Protein AF-A0A1W1D333-F1 (afdb_monomer_lite)

Sequence (259 aa):
MFHHLSVYGKDFSLKDINGKITLNEEMNIYKDGNVSFNYLLKTNPFQRVDFSRIEPYLTTQEKLSIQKIKVKNITAGPLQAVVPIEQNVIRLQQFDMKLFGGNVAGQLYLDTTPKDWKFGVLMRVSRVDLRELLQDKNKFKASLVSARVALEFSFAKRLLQGQIDITKISQSQLLQLLEIMDPQHKEAQLNKVRELLRYAYPKAVSIDMESGLLNLSISLSVLDNPIVIRGLPLSPLIERFSFDALQKIDKLPLTKEQK

Foldseek 3Di:
DDAQDWDDDPFKIWGGKDKDEAEAFAWDQDPVRAIAGPDFDDDDLPPDDDVVLCVCVVDVAIWIWTAWIGGHLWIKDRKIFHWYHHHQKTKGHFIWIGGQNWIKTFIWMWRNPPLWIKIWTWIWTWQHFLLSLAPHSVVADTDGFIWTWTWMATLNLRFIFDKIKGQADWLRRLVSVLCNQCVPPPDPLSVVVNVVSVPWTWRIWMWGGDPQFIWIWTHIPVDPGTRIDTGRGCVVVCCSPPVPPSVVSVPDPHDDDDD

Structure (mmCIF, N/CA/C/O backbone):
data_AF-A0A1W1D333-F1
#
_entry.id   AF-A0A1W1D333-F1
#
loop_
_atom_site.group_PDB
_atom_site.id
_atom_site.type_symbol
_atom_site.label_atom_id
_atom_site.label_alt_id
_atom_site.label_comp_id
_atom_site.label_asym_id
_atom_site.label_entity_id
_atom_site.label_seq_id
_atom_site.pdbx_PDB_ins_code
_atom_site.Cartn_x
_atom_site.Cartn_y
_atom_site.Cartn_z
_atom_site.occupancy
_atom_site.B_iso_or_equiv
_atom_site.auth_seq_id
_atom_site.auth_comp_id
_atom_site.auth_asym_id
_atom_site.auth_atom_id
_atom_site.pdbx_PDB_model_num
ATOM 1 N N . MET A 1 1 ? -23.653 9.380 11.898 1.00 83.75 1 MET A N 1
ATOM 2 C CA . MET A 1 1 ? -23.935 10.025 10.595 1.00 83.75 1 MET A CA 1
ATOM 3 C C . MET A 1 1 ? -23.153 11.321 10.533 1.00 83.75 1 MET A C 1
ATOM 5 O O . MET A 1 1 ? -23.123 12.029 11.531 1.00 83.75 1 MET A O 1
ATOM 9 N N . PHE A 1 2 ? -22.503 11.600 9.408 1.00 87.44 2 PHE A N 1
ATOM 10 C CA . PHE A 1 2 ? -21.652 12.766 9.198 1.00 87.44 2 PHE A CA 1
ATOM 11 C C . PHE A 1 2 ? -22.234 13.644 8.095 1.00 87.44 2 PHE A C 1
ATOM 13 O O . PHE A 1 2 ? -22.607 13.141 7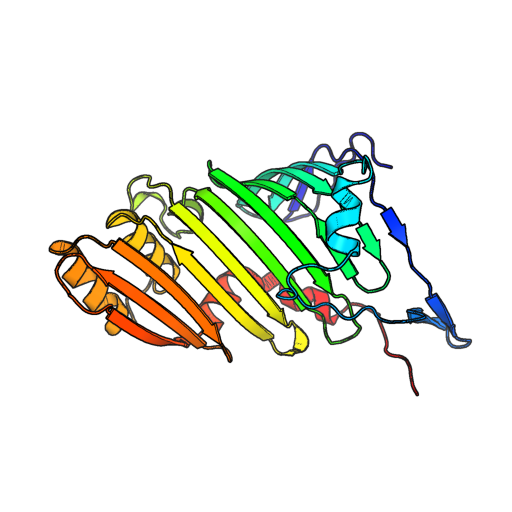.034 1.00 87.44 2 PHE A O 1
ATOM 20 N N . HIS A 1 3 ? -22.253 14.950 8.345 1.00 89.38 3 HIS A N 1
ATOM 21 C CA . HIS A 1 3 ? -22.632 15.974 7.379 1.00 89.38 3 HIS A CA 1
ATOM 22 C C . HIS A 1 3 ? -21.528 17.033 7.378 1.00 89.38 3 HIS A C 1
ATOM 24 O O . HIS A 1 3 ? -21.349 17.729 8.374 1.00 89.38 3 HIS A O 1
ATOM 30 N N . HIS A 1 4 ? -20.757 17.113 6.292 1.00 91.69 4 HIS A N 1
ATOM 31 C CA . HIS A 1 4 ? -19.666 18.076 6.099 1.00 91.69 4 HIS A CA 1
ATOM 32 C C . HIS A 1 4 ? -18.614 18.125 7.224 1.00 91.69 4 HIS A C 1
ATOM 34 O O . HIS A 1 4 ? -18.051 19.181 7.521 1.00 91.69 4 HIS A O 1
ATOM 40 N N . LEU A 1 5 ? -18.293 16.984 7.841 1.00 93.94 5 LEU A N 1
ATOM 41 C CA . LEU A 1 5 ? -17.242 16.939 8.857 1.00 93.94 5 LEU A CA 1
ATOM 42 C C . LEU A 1 5 ? -15.872 17.135 8.193 1.00 93.94 5 LEU A C 1
ATOM 44 O O . LEU A 1 5 ? -15.540 16.465 7.220 1.00 93.94 5 LEU A O 1
ATOM 48 N N . SER A 1 6 ? -15.046 18.026 8.736 1.00 95.06 6 SER A N 1
ATOM 49 C CA . SER A 1 6 ? -13.645 18.157 8.334 1.00 95.06 6 SER A CA 1
ATOM 50 C C . SER A 1 6 ? -12.744 18.013 9.552 1.00 95.06 6 SER A C 1
ATOM 52 O O . SER A 1 6 ? -13.013 18.593 10.601 1.00 95.06 6 SER A O 1
ATOM 54 N N . VAL A 1 7 ? -11.674 17.235 9.409 1.00 94.38 7 VAL A N 1
ATOM 55 C CA . VAL A 1 7 ? -10.706 16.951 10.471 1.00 94.38 7 VAL A CA 1
ATOM 56 C C . VAL A 1 7 ? -9.346 17.469 10.032 1.00 94.38 7 VAL A C 1
ATOM 58 O O . VAL A 1 7 ? -8.891 17.167 8.929 1.00 94.38 7 VAL A O 1
ATOM 61 N N . TYR A 1 8 ? -8.682 18.226 10.900 1.00 93.38 8 TYR A N 1
ATOM 62 C CA . TYR A 1 8 ? -7.366 18.798 10.633 1.00 93.38 8 TYR A CA 1
ATOM 63 C C . TYR A 1 8 ? -6.405 18.410 11.753 1.00 93.38 8 TYR A C 1
ATOM 65 O O . TYR A 1 8 ? -6.684 18.626 12.929 1.00 93.38 8 TYR A O 1
ATOM 73 N N . GLY A 1 9 ? -5.269 17.842 11.375 1.00 88.69 9 GLY A N 1
ATOM 74 C CA . GLY A 1 9 ? -4.129 17.595 12.243 1.00 88.69 9 GLY A CA 1
ATOM 75 C C . GLY A 1 9 ? -2.860 18.197 11.647 1.00 88.69 9 GLY A C 1
ATOM 76 O O . GLY A 1 9 ? -2.865 18.731 10.539 1.00 88.69 9 GLY A O 1
ATOM 77 N N . LYS A 1 10 ? -1.750 18.091 12.384 1.00 85.19 10 LYS A N 1
ATOM 78 C CA . LYS A 1 10 ? -0.456 18.667 11.979 1.00 85.19 10 LYS A CA 1
ATOM 79 C C . LYS A 1 10 ? 0.005 18.179 10.598 1.00 85.19 10 LYS A C 1
ATOM 81 O O . LYS A 1 10 ? 0.394 18.985 9.763 1.00 85.19 10 LYS A O 1
ATOM 86 N N . ASP A 1 11 ? -0.103 16.872 10.360 1.00 86.25 11 ASP A N 1
ATOM 87 C CA . ASP A 1 11 ? 0.407 16.214 9.148 1.00 86.25 11 ASP A CA 1
ATOM 88 C C . ASP A 1 11 ? -0.692 15.519 8.334 1.00 86.25 11 ASP A C 1
ATOM 90 O O . ASP A 1 11 ? -0.400 14.770 7.400 1.00 86.25 11 ASP A O 1
ATOM 94 N N . PHE A 1 12 ? -1.962 15.738 8.679 1.00 90.06 12 PHE A N 1
ATOM 95 C CA . PHE A 1 12 ? -3.083 15.154 7.955 1.00 90.06 12 PHE A CA 1
ATOM 96 C C . PHE A 1 12 ? -4.295 16.084 7.931 1.00 90.06 12 PHE A C 1
ATOM 98 O O . PHE A 1 12 ? -4.532 16.843 8.866 1.00 90.06 12 PHE A O 1
ATOM 105 N N . SER A 1 13 ? -5.095 16.003 6.875 1.00 93.56 13 SER A N 1
ATOM 106 C CA . SER A 1 13 ? -6.430 16.585 6.858 1.00 93.56 13 SER A CA 1
ATOM 107 C C . SER A 1 13 ? -7.407 15.737 6.056 1.00 93.56 13 SER A C 1
ATOM 109 O O . SER A 1 13 ? -7.062 15.138 5.037 1.00 93.56 13 SER A O 1
ATOM 111 N N . LEU A 1 14 ? -8.644 15.699 6.535 1.00 95.06 14 LEU A N 1
ATOM 112 C CA . LEU A 1 14 ? -9.792 15.091 5.883 1.00 95.06 14 LEU A CA 1
ATOM 113 C C . LEU A 1 14 ? -10.812 16.200 5.665 1.00 95.06 14 LEU A C 1
ATOM 115 O O . LEU A 1 14 ? -11.210 16.866 6.620 1.00 95.06 14 LEU A O 1
ATOM 119 N N . LYS A 1 15 ? -11.212 16.421 4.418 1.00 96.44 15 LYS A N 1
ATOM 120 C CA . LYS A 1 15 ? -12.151 17.482 4.055 1.00 96.44 15 LYS A CA 1
ATOM 121 C C . LYS A 1 15 ? -13.457 16.890 3.543 1.00 96.44 15 LYS A C 1
ATOM 123 O O . LYS A 1 15 ? -13.428 15.968 2.724 1.00 96.44 15 LYS A O 1
ATOM 128 N N . ASP A 1 16 ? -14.564 17.480 3.985 1.00 96.12 16 ASP A N 1
ATOM 129 C CA . ASP A 1 16 ? -15.928 17.196 3.526 1.00 96.12 16 ASP A CA 1
ATOM 130 C C . ASP A 1 16 ? -16.304 15.706 3.640 1.00 96.12 16 ASP A C 1
ATOM 132 O O . ASP A 1 16 ? -16.690 15.057 2.665 1.00 96.12 16 ASP A O 1
ATOM 136 N N . ILE A 1 17 ? -16.174 15.158 4.850 1.00 96.06 17 ILE A N 1
ATOM 137 C CA . ILE A 1 17 ? -16.643 13.817 5.202 1.00 96.06 17 ILE A CA 1
ATOM 138 C C . ILE A 1 17 ? -18.173 13.835 5.298 1.00 96.06 17 ILE A C 1
ATOM 140 O O . ILE A 1 17 ? -18.754 14.607 6.067 1.00 96.06 17 ILE A O 1
ATOM 144 N N . ASN A 1 18 ? -18.818 12.952 4.542 1.00 95.44 18 ASN A N 1
ATOM 145 C CA . ASN A 1 18 ? -20.268 12.793 4.480 1.00 95.44 18 ASN A CA 1
ATOM 146 C C . ASN A 1 18 ? -20.648 11.307 4.503 1.00 95.44 18 ASN A C 1
ATOM 148 O O . ASN A 1 18 ? -19.919 10.482 3.957 1.00 95.44 18 ASN A O 1
ATOM 152 N N . GLY A 1 19 ? -21.794 10.966 5.094 1.00 92.50 19 GLY A N 1
ATOM 153 C CA . GLY A 1 19 ? -22.347 9.605 5.076 1.00 92.50 19 GLY A CA 1
ATOM 154 C C . GLY A 1 19 ? -22.398 8.938 6.450 1.00 92.50 19 GLY A C 1
ATOM 155 O O . GLY A 1 19 ? -22.471 9.606 7.487 1.00 92.50 19 GLY A O 1
ATOM 156 N N . LYS A 1 20 ? -22.393 7.605 6.482 1.00 89.75 20 LYS A N 1
ATOM 157 C CA . LYS A 1 20 ? -22.481 6.819 7.720 1.00 89.75 20 LYS A CA 1
ATOM 158 C C . LYS A 1 20 ? -21.371 5.777 7.804 1.00 89.75 20 LYS A C 1
ATOM 160 O O . LYS A 1 20 ? -20.795 5.363 6.806 1.00 89.75 20 LYS A O 1
ATOM 165 N N . ILE A 1 21 ? -21.081 5.405 9.042 1.00 88.38 21 ILE A N 1
ATOM 166 C CA . ILE A 1 21 ? -20.247 4.271 9.428 1.00 88.38 21 ILE A CA 1
ATOM 167 C C . ILE A 1 21 ? -21.168 3.391 10.269 1.00 88.38 21 ILE A C 1
ATOM 169 O O . ILE A 1 21 ? -21.882 3.922 11.127 1.00 88.38 21 ILE A O 1
ATOM 173 N N . THR A 1 22 ? -21.179 2.091 10.002 1.00 85.75 22 THR A N 1
ATOM 174 C CA . THR A 1 22 ? -21.934 1.117 10.801 1.00 85.75 22 THR A CA 1
ATOM 175 C C . THR A 1 22 ? -21.001 0.562 11.865 1.00 85.75 22 THR A C 1
ATOM 177 O O . THR A 1 22 ? -19.895 0.150 11.531 1.00 85.75 22 THR A O 1
ATOM 180 N N . LEU A 1 23 ? -21.429 0.574 13.127 1.00 89.88 23 LEU A N 1
ATOM 181 C CA . LEU A 1 23 ? -20.642 0.113 14.270 1.00 89.88 23 LEU A CA 1
ATOM 182 C C . LEU A 1 23 ? -21.419 -0.971 15.017 1.00 89.88 23 LEU A C 1
ATOM 184 O O . LEU A 1 23 ? -22.492 -0.686 15.542 1.00 89.88 23 LEU A O 1
ATOM 188 N N . ASN A 1 24 ? -20.856 -2.175 15.076 1.00 89.69 24 ASN A N 1
ATOM 189 C CA . ASN A 1 24 ? -21.384 -3.325 15.803 1.00 89.69 24 ASN A CA 1
ATOM 190 C C . ASN A 1 24 ? -20.279 -3.884 16.713 1.00 89.69 24 ASN A C 1
ATOM 192 O O . ASN A 1 24 ? -19.423 -4.648 16.268 1.00 89.69 24 ASN A O 1
ATOM 196 N N . GLU A 1 25 ? -20.280 -3.497 17.984 1.00 90.88 25 GLU A N 1
ATOM 197 C CA . GLU A 1 25 ? -19.293 -3.940 18.973 1.00 90.88 25 GLU A CA 1
ATOM 198 C C . GLU A 1 25 ? -20.000 -4.506 20.201 1.00 90.88 25 GLU A C 1
ATOM 200 O O . GLU A 1 25 ? -21.010 -3.972 20.658 1.00 90.88 25 GLU A O 1
ATOM 205 N N . GLU A 1 26 ? -19.441 -5.575 20.758 1.00 91.50 26 GLU A N 1
ATOM 206 C CA . GLU A 1 26 ? -19.855 -6.126 22.042 1.00 91.50 26 GLU A CA 1
ATOM 207 C C . GLU A 1 26 ? -18.628 -6.142 22.940 1.00 91.50 26 GLU A C 1
ATOM 209 O O . GLU A 1 26 ? -17.593 -6.699 22.573 1.00 91.50 26 GLU A O 1
ATOM 214 N N . MET A 1 27 ? -18.725 -5.513 24.106 1.00 91.06 27 MET A N 1
ATOM 215 C CA . MET A 1 27 ? -17.589 -5.333 25.003 1.00 91.06 27 MET A CA 1
ATOM 216 C C . MET A 1 27 ? -17.891 -5.881 26.393 1.00 91.06 27 MET A C 1
ATOM 218 O O . MET A 1 27 ? -18.981 -5.678 26.927 1.00 91.06 27 MET A O 1
ATOM 222 N N . ASN A 1 28 ? -16.889 -6.516 26.994 1.00 91.12 28 ASN A N 1
ATOM 223 C CA . ASN A 1 28 ? -16.869 -6.863 28.405 1.00 91.12 28 ASN A CA 1
ATOM 224 C C . ASN A 1 28 ? -16.174 -5.741 29.182 1.00 91.12 28 ASN A C 1
ATOM 226 O O . ASN A 1 28 ? -15.089 -5.292 28.808 1.00 91.12 28 ASN A O 1
ATOM 230 N N . ILE A 1 29 ? -16.799 -5.300 30.273 1.00 90.69 29 ILE A N 1
ATOM 231 C CA . ILE A 1 29 ? -16.236 -4.314 31.200 1.00 90.69 29 ILE A CA 1
ATOM 232 C C . ILE A 1 29 ? -15.957 -5.029 32.519 1.00 90.69 29 ILE A C 1
ATOM 234 O O . ILE A 1 29 ? -16.872 -5.541 33.168 1.00 90.69 29 ILE A O 1
ATOM 238 N N . TYR A 1 30 ? -14.690 -5.074 32.916 1.00 88.69 30 TYR A N 1
ATOM 239 C CA . TYR A 1 30 ? -14.249 -5.745 34.134 1.00 88.69 30 TYR A CA 1
ATOM 240 C C . TYR A 1 30 ? -14.226 -4.781 35.329 1.00 88.69 30 TYR A C 1
ATOM 242 O O . TYR A 1 30 ? -14.187 -3.559 35.185 1.00 88.69 30 TYR A O 1
ATOM 250 N N . LYS A 1 31 ? -14.243 -5.3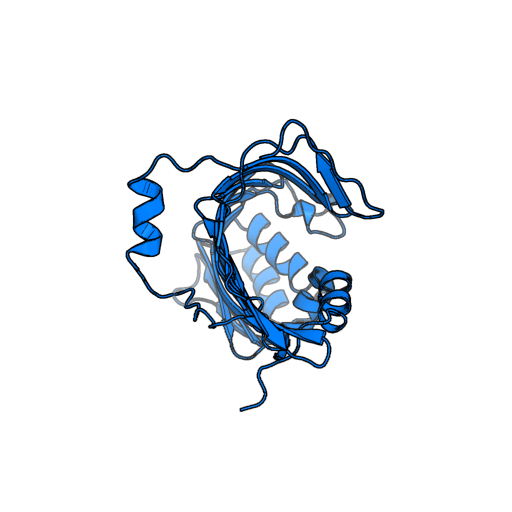35 36.549 1.00 86.94 31 LYS A N 1
ATOM 251 C CA . LYS A 1 31 ? -14.282 -4.553 37.803 1.00 86.94 31 LYS A CA 1
ATOM 252 C C . LYS A 1 31 ? -13.041 -3.686 38.034 1.00 86.94 31 LYS A C 1
ATOM 254 O O . LYS A 1 31 ? -13.104 -2.734 38.802 1.00 86.94 31 LYS A O 1
ATOM 259 N N . ASP A 1 32 ? -11.930 -4.025 37.394 1.00 86.88 32 ASP A N 1
ATOM 260 C CA . ASP A 1 32 ? -10.671 -3.278 37.415 1.00 86.88 32 ASP A CA 1
ATOM 261 C C . ASP A 1 32 ? -10.632 -2.135 36.378 1.00 86.88 32 ASP A C 1
ATOM 263 O O . ASP A 1 32 ? -9.620 -1.448 36.259 1.00 86.88 32 ASP A O 1
ATOM 267 N N . GLY A 1 33 ? -11.729 -1.916 35.641 1.00 83.69 33 GLY A N 1
ATOM 268 C CA . GLY A 1 33 ? -11.842 -0.890 34.606 1.00 83.69 33 GLY A CA 1
ATOM 269 C C . GLY A 1 33 ? -11.278 -1.307 33.248 1.00 83.69 33 GLY A C 1
ATOM 270 O O . GLY A 1 33 ? -11.302 -0.500 32.318 1.00 83.69 33 GLY A O 1
ATOM 271 N N . ASN A 1 34 ? -10.791 -2.544 33.101 1.00 82.62 34 ASN A N 1
ATOM 272 C CA . ASN A 1 34 ? -10.369 -3.057 31.804 1.00 82.62 34 ASN A CA 1
ATOM 273 C C . ASN A 1 34 ? -11.577 -3.286 30.885 1.00 82.62 34 ASN A C 1
ATOM 275 O O . ASN A 1 34 ? -12.660 -3.671 31.332 1.00 82.62 34 ASN A O 1
ATOM 279 N N . VAL A 1 35 ? -11.362 -3.080 29.585 1.00 85.31 35 VAL A N 1
ATOM 280 C CA . VAL A 1 35 ? -12.355 -3.313 28.532 1.00 85.31 35 VAL A CA 1
ATOM 281 C C . VAL A 1 35 ? -11.775 -4.296 27.522 1.00 85.31 35 VAL A C 1
ATOM 283 O O . VAL A 1 35 ? -10.638 -4.129 27.076 1.00 85.31 35 VAL A O 1
ATOM 286 N N . SER A 1 36 ? -12.547 -5.314 27.156 1.00 86.00 36 SER A N 1
ATOM 287 C CA . SER A 1 36 ? -12.211 -6.253 26.081 1.00 86.00 36 SER A CA 1
ATOM 288 C C . SER A 1 36 ? -13.392 -6.439 25.134 1.00 86.00 36 SER A C 1
ATOM 290 O O . SER A 1 36 ? -14.536 -6.158 25.487 1.00 86.00 36 SER A O 1
ATOM 292 N N . PHE A 1 37 ? -13.123 -6.924 23.923 1.00 88.12 37 PHE A N 1
ATOM 293 C CA . PHE A 1 37 ? -14.185 -7.418 23.046 1.00 88.12 37 PHE A CA 1
ATOM 294 C C . PHE A 1 37 ? -14.783 -8.703 23.625 1.00 88.12 37 PHE A C 1
ATOM 296 O O . PHE A 1 37 ? -14.045 -9.548 24.128 1.00 88.12 37 PHE A O 1
ATOM 303 N N . ASN A 1 38 ? -16.099 -8.870 23.502 1.00 89.44 38 ASN A N 1
ATOM 304 C CA . ASN A 1 38 ? -16.808 -10.086 23.905 1.00 89.44 38 ASN A CA 1
ATOM 305 C C . ASN A 1 38 ? -16.363 -11.304 23.079 1.00 89.44 38 ASN A C 1
ATOM 307 O O . ASN A 1 38 ? -16.272 -12.422 23.575 1.00 89.44 38 ASN A O 1
ATOM 311 N N . TYR A 1 39 ? -16.055 -11.080 21.802 1.00 88.06 39 TYR A N 1
ATOM 312 C CA . TYR A 1 39 ? -15.431 -12.064 20.929 1.00 88.06 39 TYR A CA 1
ATOM 313 C C . TYR A 1 39 ? -14.600 -11.373 19.851 1.00 88.06 39 TYR A C 1
ATOM 315 O O . TYR A 1 39 ? -14.809 -10.208 19.518 1.00 88.06 39 TYR A O 1
ATOM 323 N N . LEU A 1 40 ? -13.654 -12.119 19.283 1.00 87.50 40 LEU A N 1
ATOM 324 C CA . LEU A 1 40 ? -12.806 -11.648 18.194 1.00 87.50 40 LEU A CA 1
ATOM 325 C C . LEU A 1 40 ? -13.219 -12.308 16.883 1.00 87.50 40 LEU A C 1
ATOM 327 O O . LEU A 1 40 ? -13.287 -13.536 16.775 1.00 87.50 40 LEU A O 1
ATOM 331 N N . LEU A 1 41 ? -13.434 -11.488 15.863 1.00 86.12 41 LEU A N 1
ATOM 332 C CA . LEU A 1 41 ? -13.583 -11.938 14.492 1.00 86.12 41 LEU A CA 1
ATOM 333 C C . LEU A 1 41 ? -12.211 -12.284 13.919 1.00 86.12 41 LEU A C 1
ATOM 335 O O . LEU A 1 41 ? -11.257 -11.509 14.009 1.00 86.12 41 LEU A O 1
ATOM 339 N N . LYS A 1 42 ? -12.118 -13.454 13.283 1.00 81.00 42 LYS A N 1
ATOM 340 C CA . LYS A 1 42 ? -10.927 -13.844 12.527 1.00 81.00 42 LYS A CA 1
ATOM 341 C C . LYS A 1 42 ? -11.042 -13.323 11.105 1.00 81.00 42 LYS A C 1
ATOM 343 O O . LYS A 1 42 ? -11.983 -13.655 10.389 1.00 81.00 42 LYS A O 1
ATOM 348 N N . THR A 1 43 ? -10.059 -12.540 10.686 1.00 72.94 43 THR A N 1
ATOM 349 C CA . THR A 1 43 ? -9.954 -12.076 9.306 1.00 72.94 43 THR A CA 1
ATOM 350 C C . THR A 1 43 ? -9.121 -13.054 8.478 1.00 72.94 43 THR A C 1
ATOM 352 O O . THR A 1 43 ? -8.092 -13.557 8.927 1.00 72.94 43 THR A O 1
ATOM 355 N N . ASN A 1 44 ? -9.574 -13.356 7.259 1.00 66.00 44 ASN A N 1
ATOM 356 C CA . ASN A 1 44 ? -8.739 -13.979 6.236 1.00 66.00 44 ASN A CA 1
ATOM 357 C C . ASN A 1 44 ? -8.840 -13.143 4.945 1.00 66.00 44 ASN A C 1
ATOM 359 O O . ASN A 1 44 ? -9.899 -13.140 4.300 1.00 66.00 44 ASN A O 1
ATOM 363 N N . PRO A 1 45 ? -7.766 -12.431 4.551 1.00 56.25 45 PRO A N 1
ATOM 364 C CA . PRO A 1 45 ? -7.760 -11.582 3.359 1.00 56.25 45 PRO A CA 1
ATOM 365 C C . PRO A 1 45 ? -8.092 -12.368 2.092 1.00 56.25 45 PRO A C 1
ATOM 367 O O . PRO A 1 45 ? -8.845 -11.884 1.244 1.00 56.25 45 PRO A O 1
ATOM 370 N N . PHE A 1 46 ? -7.568 -13.592 1.991 1.00 58.25 46 PHE A N 1
ATOM 371 C CA . PHE A 1 46 ? -7.578 -14.422 0.788 1.00 58.25 46 PHE A CA 1
ATOM 372 C C . PHE A 1 46 ? -8.753 -15.399 0.715 1.00 58.25 46 PHE A C 1
ATOM 374 O O . PHE A 1 46 ? -8.892 -16.099 -0.290 1.00 58.25 46 PHE A O 1
ATOM 381 N N . GLN A 1 47 ? -9.613 -15.454 1.738 1.00 52.81 47 GLN A N 1
ATOM 382 C CA . GLN A 1 47 ? -10.839 -16.245 1.669 1.00 52.81 47 GLN A CA 1
ATOM 383 C C . GLN A 1 47 ? -11.758 -15.662 0.594 1.00 52.81 47 GLN A C 1
ATOM 385 O O . GLN A 1 47 ? -12.351 -14.589 0.736 1.00 52.81 47 GLN A O 1
ATOM 390 N N . ARG A 1 48 ? -11.818 -16.382 -0.528 1.00 47.66 48 ARG A N 1
ATOM 391 C CA . ARG A 1 48 ? -12.699 -16.091 -1.650 1.00 47.66 48 ARG A CA 1
ATOM 392 C C . ARG A 1 48 ? -14.111 -16.467 -1.214 1.00 47.66 48 ARG A C 1
ATOM 394 O O . ARG A 1 48 ? -14.451 -17.640 -1.212 1.00 47.66 48 ARG A O 1
ATOM 401 N N . VAL A 1 49 ? -14.901 -15.441 -0.911 1.00 52.62 49 VAL A N 1
ATOM 402 C CA . VAL A 1 49 ? -16.345 -15.498 -0.648 1.00 52.62 49 VAL A CA 1
ATOM 403 C C . VAL A 1 49 ? -16.709 -15.974 0.763 1.00 52.62 49 VAL A C 1
ATOM 405 O O . VAL A 1 49 ? -16.627 -17.147 1.099 1.00 52.62 49 VAL A O 1
ATOM 408 N N . ASP A 1 50 ? -17.172 -15.018 1.561 1.00 53.22 50 ASP A N 1
ATOM 409 C CA . ASP A 1 50 ? -18.029 -15.237 2.724 1.00 53.22 50 ASP A CA 1
ATOM 410 C C . ASP A 1 50 ? -19.336 -14.469 2.451 1.00 53.22 50 ASP A C 1
ATOM 412 O O . ASP A 1 50 ? -19.321 -13.481 1.707 1.00 53.22 50 ASP A O 1
ATOM 416 N N . PHE A 1 51 ? -20.463 -14.915 3.003 1.00 51.22 51 PHE A N 1
ATOM 417 C CA . PHE A 1 51 ? -21.776 -14.278 2.850 1.00 51.22 51 PHE A CA 1
ATOM 418 C C . PHE A 1 51 ? -21.730 -12.793 3.253 1.00 51.22 51 PHE A C 1
ATOM 420 O O . PHE A 1 51 ? -22.283 -11.942 2.554 1.00 51.22 51 PHE A O 1
ATOM 427 N N . SER A 1 52 ? -20.934 -12.468 4.278 1.00 55.56 52 SER A N 1
ATOM 428 C CA . SER A 1 52 ? -20.607 -11.102 4.720 1.00 55.56 52 SER A CA 1
ATOM 429 C C . SER A 1 52 ? -19.978 -10.205 3.634 1.00 55.56 52 SER A C 1
ATOM 431 O O . SER A 1 52 ? -20.044 -8.981 3.718 1.00 55.56 52 SER A O 1
ATOM 433 N N . ARG A 1 53 ? -19.377 -10.779 2.579 1.00 58.25 53 ARG A N 1
ATOM 434 C CA . ARG A 1 53 ? -18.835 -10.033 1.424 1.00 58.25 53 ARG A CA 1
ATOM 435 C C . ARG A 1 53 ? -19.860 -9.809 0.307 1.00 58.25 53 ARG A C 1
ATOM 437 O O . ARG A 1 53 ? -19.606 -8.971 -0.560 1.00 58.25 53 ARG A O 1
ATOM 444 N N . ILE A 1 54 ? -20.968 -10.556 0.298 1.00 55.84 54 ILE A N 1
ATOM 445 C CA . ILE A 1 54 ? -22.054 -10.441 -0.693 1.00 55.84 54 ILE A CA 1
ATOM 446 C C . ILE A 1 54 ? -23.178 -9.547 -0.163 1.00 55.84 54 ILE A C 1
ATOM 448 O O . ILE A 1 54 ? -23.748 -8.783 -0.934 1.00 55.84 54 ILE A O 1
ATOM 452 N N . GLU A 1 55 ? -23.453 -9.597 1.141 1.00 61.59 55 GLU A N 1
ATOM 453 C CA . GLU A 1 55 ? -24.476 -8.787 1.816 1.00 61.59 55 GLU A CA 1
ATOM 454 C C . GLU A 1 55 ? -24.445 -7.285 1.442 1.00 61.59 55 GLU A C 1
ATOM 456 O O . GLU A 1 55 ? -25.509 -6.749 1.128 1.00 61.59 55 GLU A O 1
ATOM 461 N N . PRO A 1 56 ? -23.274 -6.627 1.286 1.00 56.31 56 PRO A N 1
ATOM 462 C CA . PRO A 1 56 ? -23.190 -5.235 0.828 1.00 56.31 56 PRO A CA 1
ATOM 463 C C . PRO A 1 56 ? -23.721 -4.963 -0.587 1.00 56.31 56 PRO A C 1
ATOM 465 O O . PRO A 1 56 ? -23.958 -3.813 -0.943 1.00 56.31 56 PRO A O 1
ATOM 468 N N . TYR A 1 57 ? -23.851 -5.991 -1.432 1.00 56.88 57 TYR A N 1
ATOM 469 C CA . TYR A 1 57 ? -24.478 -5.889 -2.757 1.00 56.88 57 TYR A CA 1
ATOM 470 C C . TYR A 1 57 ? -25.980 -6.196 -2.719 1.00 56.88 57 TYR A C 1
ATOM 472 O O . TYR A 1 57 ? -26.678 -5.928 -3.695 1.00 56.88 57 TYR A O 1
ATOM 480 N N . LEU A 1 58 ? -26.467 -6.782 -1.623 1.00 56.09 58 LEU A N 1
ATOM 481 C CA . LEU A 1 58 ? -27.866 -7.161 -1.427 1.00 56.09 58 LEU A CA 1
ATOM 482 C C . LEU A 1 58 ? -28.655 -6.069 -0.694 1.00 56.09 58 LEU A C 1
ATOM 484 O O . LEU A 1 58 ? -29.873 -5.997 -0.839 1.00 56.09 58 LEU A O 1
ATOM 488 N N . THR A 1 59 ? -27.976 -5.197 0.054 1.00 58.94 59 THR A N 1
ATOM 489 C CA . THR A 1 59 ? -28.570 -4.051 0.748 1.00 58.94 59 THR A CA 1
ATOM 490 C C . THR A 1 59 ? -27.985 -2.730 0.253 1.00 58.94 59 THR A C 1
ATOM 492 O O . THR A 1 59 ? -26.793 -2.613 -0.025 1.00 58.94 59 THR A O 1
ATOM 495 N N . THR A 1 60 ? -28.824 -1.696 0.146 1.00 61.00 60 THR A N 1
ATOM 496 C CA . THR A 1 60 ? -28.375 -0.325 -0.135 1.00 61.00 60 THR A CA 1
ATOM 497 C C . THR A 1 60 ? -27.621 0.206 1.083 1.00 61.00 60 THR A C 1
ATOM 499 O O . THR A 1 60 ? -28.197 0.864 1.945 1.00 61.00 60 THR A O 1
ATOM 502 N N . GLN A 1 61 ? -26.335 -0.117 1.194 1.00 68.25 61 GLN A N 1
ATOM 503 C CA . GLN A 1 61 ? -25.505 0.389 2.280 1.00 68.25 61 GLN A CA 1
ATOM 504 C C . GLN A 1 61 ? -25.129 1.850 2.011 1.00 68.25 61 GLN A C 1
ATOM 506 O O . GLN A 1 61 ? -24.688 2.221 0.918 1.00 68.25 61 GLN A O 1
ATOM 511 N N . GLU A 1 62 ? -25.320 2.701 3.017 1.00 75.62 62 GLU A N 1
ATOM 512 C CA . GLU A 1 62 ? -24.954 4.110 2.925 1.00 75.62 62 GLU A CA 1
ATOM 513 C C . GLU A 1 62 ? -23.430 4.256 2.867 1.00 75.62 62 GLU A C 1
ATOM 515 O O . GLU A 1 62 ? -22.705 3.795 3.749 1.00 75.62 62 GLU A O 1
ATOM 520 N N . LYS A 1 63 ? -22.935 4.908 1.813 1.00 87.62 63 LYS A N 1
ATOM 521 C CA . LYS A 1 63 ? -21.500 5.092 1.589 1.00 87.62 63 LYS A CA 1
ATOM 522 C C . LYS A 1 63 ? -20.968 6.272 2.394 1.00 87.62 63 LYS A C 1
ATOM 524 O O . LYS A 1 63 ? -21.577 7.341 2.434 1.00 87.62 63 LYS A O 1
ATOM 529 N N . LEU A 1 64 ? -19.785 6.095 2.966 1.00 93.38 64 LEU A N 1
ATOM 530 C CA . LEU A 1 64 ? -18.943 7.186 3.424 1.00 93.38 64 LEU A CA 1
ATOM 531 C C . LEU A 1 64 ? -18.251 7.809 2.206 1.00 93.38 64 LEU A C 1
ATOM 533 O O . LEU A 1 64 ? -17.655 7.106 1.388 1.00 93.38 64 LEU A O 1
ATOM 537 N N . SER A 1 65 ? -18.300 9.131 2.104 1.00 95.31 65 SER A N 1
ATOM 538 C CA . SER A 1 65 ? -17.570 9.913 1.112 1.00 95.31 65 SER A CA 1
ATOM 539 C C . SER A 1 65 ? -16.634 10.886 1.814 1.00 95.31 65 SER A C 1
ATOM 541 O O . SER A 1 65 ? -17.043 11.582 2.741 1.00 95.31 65 SER A O 1
ATOM 543 N N . ILE A 1 66 ? -15.388 10.962 1.355 1.00 96.44 66 ILE A N 1
ATOM 544 C CA . ILE A 1 66 ? -14.394 11.938 1.809 1.00 96.44 66 ILE A CA 1
ATOM 545 C C . ILE A 1 66 ? -13.859 12.651 0.574 1.00 96.44 66 ILE A C 1
ATOM 547 O O . ILE A 1 66 ? -13.233 12.027 -0.283 1.00 96.44 66 ILE A O 1
ATOM 551 N N . GLN A 1 67 ? -14.082 13.959 0.463 1.00 97.12 67 GLN A N 1
ATOM 552 C CA . GLN A 1 67 ? -13.730 14.688 -0.757 1.00 97.12 67 GLN A CA 1
ATOM 553 C C . GLN A 1 67 ? -12.219 14.789 -0.963 1.00 97.12 67 GLN A C 1
ATOM 555 O O . GLN A 1 67 ? -11.727 14.702 -2.090 1.00 97.12 67 GLN A O 1
ATOM 560 N N . LYS A 1 68 ? -11.474 15.012 0.120 1.00 96.38 68 LYS A N 1
ATOM 561 C CA . LYS A 1 68 ? -10.025 15.180 0.055 1.00 96.38 68 LYS A CA 1
ATOM 562 C C . LYS A 1 68 ? -9.366 14.630 1.305 1.00 96.38 68 LYS A C 1
ATOM 564 O O . LYS A 1 68 ? -9.728 14.998 2.419 1.00 96.38 68 LYS A O 1
ATOM 569 N N . ILE A 1 69 ? -8.361 13.799 1.087 1.00 95.00 69 ILE A N 1
ATOM 570 C CA . ILE A 1 69 ? -7.480 13.244 2.102 1.00 95.00 69 ILE A CA 1
ATOM 571 C C . ILE A 1 69 ? -6.095 13.805 1.809 1.00 95.00 69 ILE A C 1
ATOM 573 O O . ILE A 1 69 ? -5.552 13.606 0.723 1.00 95.00 69 ILE A O 1
ATOM 577 N N . LYS A 1 70 ? -5.515 14.530 2.757 1.00 91.94 70 LYS A N 1
ATOM 578 C CA . LYS A 1 70 ? -4.128 14.978 2.686 1.00 91.94 70 LYS A CA 1
ATOM 579 C C . LYS A 1 70 ? -3.361 14.317 3.815 1.00 91.94 70 LYS A C 1
ATOM 581 O O . LYS A 1 70 ? -3.776 14.411 4.963 1.00 91.94 70 LYS A O 1
ATOM 586 N N . VAL A 1 71 ? -2.246 13.675 3.498 1.00 89.00 71 VAL A N 1
ATOM 587 C CA . VAL A 1 71 ? -1.305 13.130 4.481 1.00 89.00 71 VAL A CA 1
ATOM 588 C C . VAL A 1 71 ? 0.089 13.561 4.055 1.00 89.00 71 VAL A C 1
ATOM 590 O O . VAL A 1 71 ? 0.569 13.155 2.997 1.00 89.00 71 VAL A O 1
ATOM 593 N N . LYS A 1 72 ? 0.737 14.415 4.851 1.00 85.31 72 LYS A N 1
ATOM 594 C CA . LYS A 1 72 ? 2.003 15.075 4.501 1.00 85.31 72 LYS A CA 1
ATOM 595 C C . LYS A 1 72 ? 1.924 15.714 3.100 1.00 85.31 72 LYS A C 1
ATOM 597 O O . LYS A 1 72 ? 1.131 16.631 2.870 1.00 85.31 72 LYS A O 1
ATOM 602 N N . ASN A 1 73 ? 2.710 15.190 2.158 1.00 81.94 73 ASN A N 1
ATOM 603 C CA . ASN A 1 73 ? 2.810 15.654 0.773 1.00 81.94 73 ASN A CA 1
ATOM 604 C C . ASN A 1 73 ? 1.895 14.882 -0.189 1.00 81.94 73 ASN A C 1
ATOM 606 O O . ASN A 1 73 ? 1.826 15.213 -1.369 1.00 81.94 73 ASN A O 1
ATOM 610 N N . ILE A 1 74 ? 1.187 13.862 0.298 1.00 87.38 74 ILE A N 1
ATOM 611 C CA . ILE A 1 74 ? 0.283 13.039 -0.498 1.00 87.38 74 ILE A CA 1
ATOM 612 C C . ILE A 1 74 ? -1.119 13.626 -0.399 1.00 87.38 74 ILE A C 1
ATOM 614 O O . ILE A 1 74 ? -1.631 13.891 0.689 1.00 87.38 74 ILE A O 1
ATOM 618 N N . THR A 1 75 ? -1.745 13.827 -1.554 1.00 91.50 75 THR A N 1
ATOM 619 C CA . THR A 1 75 ? -3.158 14.189 -1.657 1.00 91.50 75 THR A CA 1
ATOM 620 C C . THR A 1 75 ? -3.888 13.098 -2.425 1.00 91.50 75 THR A C 1
ATOM 622 O O . THR A 1 75 ? -3.488 12.734 -3.530 1.00 91.50 75 THR A O 1
ATOM 625 N N . ALA A 1 76 ? -4.971 12.610 -1.838 1.00 94.31 76 ALA A N 1
ATOM 626 C CA . ALA A 1 76 ? -5.885 11.646 -2.420 1.00 94.31 76 ALA A CA 1
ATOM 627 C C . ALA A 1 76 ? -7.323 12.166 -2.310 1.00 94.31 76 ALA A C 1
ATOM 629 O O . ALA A 1 76 ? -7.617 13.078 -1.531 1.00 94.31 76 ALA A O 1
ATOM 630 N N . GLY A 1 77 ? -8.222 11.585 -3.086 1.00 94.44 77 GLY A N 1
ATOM 631 C CA . GLY A 1 77 ? -9.644 11.883 -3.036 1.00 94.44 77 GLY A CA 1
ATOM 632 C C . GLY A 1 77 ? -10.219 12.386 -4.367 1.00 94.44 77 GLY A C 1
ATOM 633 O O . GLY A 1 77 ? -9.477 12.879 -5.223 1.00 94.44 77 GLY A O 1
ATOM 634 N N . PRO A 1 78 ? -11.542 12.269 -4.560 1.00 96.69 78 PRO A N 1
ATOM 635 C CA . PRO A 1 78 ? -12.514 11.796 -3.571 1.00 96.69 78 PRO A CA 1
ATOM 636 C C . PRO A 1 78 ? -12.367 10.297 -3.285 1.00 96.69 78 PRO A C 1
ATOM 638 O O . PRO A 1 78 ? -11.937 9.555 -4.164 1.00 96.69 78 PRO A O 1
ATOM 641 N N . LEU A 1 79 ? -12.654 9.894 -2.045 1.00 95.94 79 LEU A N 1
ATOM 642 C CA . LEU A 1 79 ? -12.792 8.511 -1.587 1.00 95.94 79 LEU A CA 1
ATOM 643 C C . LEU A 1 79 ? -14.280 8.238 -1.373 1.00 95.94 79 LEU A C 1
ATOM 645 O O . LEU A 1 79 ? -14.948 9.017 -0.697 1.00 95.94 79 LEU A O 1
ATOM 649 N N . GLN A 1 80 ? -14.769 7.116 -1.882 1.00 94.88 80 GLN A N 1
ATOM 650 C CA . GLN A 1 80 ? -16.076 6.561 -1.546 1.00 94.88 80 GLN A CA 1
ATOM 651 C C . GLN A 1 80 ? -15.878 5.137 -1.048 1.00 94.88 80 GLN A C 1
ATOM 653 O O . GLN A 1 80 ? -15.155 4.380 -1.686 1.00 94.88 80 GLN A O 1
ATOM 658 N N . ALA A 1 81 ? -16.491 4.768 0.071 1.00 92.75 81 ALA A N 1
ATOM 659 C CA . ALA A 1 81 ? -16.378 3.423 0.628 1.00 92.75 81 ALA A CA 1
ATOM 660 C C . ALA A 1 81 ? -17.588 3.078 1.495 1.00 92.75 81 ALA A C 1
ATOM 662 O O . ALA A 1 81 ? -18.225 3.965 2.064 1.00 92.75 81 ALA A O 1
ATOM 663 N N . VAL A 1 82 ? -17.864 1.787 1.655 1.00 89.75 82 VAL A N 1
ATOM 664 C CA . VAL A 1 82 ? -18.692 1.307 2.764 1.00 89.75 82 VAL A CA 1
ATOM 665 C C . VAL A 1 82 ? -17.766 0.961 3.923 1.00 89.75 82 VAL A C 1
ATOM 667 O O . VAL A 1 82 ? -16.775 0.254 3.732 1.00 89.75 82 VAL A O 1
ATOM 670 N N . VAL A 1 83 ? -18.068 1.487 5.111 1.00 90.88 83 VAL A N 1
ATOM 671 C CA . VAL A 1 83 ? -17.213 1.337 6.293 1.00 90.88 83 VAL A CA 1
ATOM 672 C C . VAL A 1 83 ? -17.976 0.660 7.433 1.00 90.88 83 VAL A C 1
ATOM 674 O O . VAL A 1 83 ? -18.508 1.355 8.302 1.00 90.88 83 VAL A O 1
ATOM 677 N N . PRO A 1 84 ? -18.082 -0.681 7.432 1.00 88.56 84 PRO A N 1
ATOM 678 C CA . PRO A 1 84 ? -18.536 -1.414 8.600 1.00 88.56 84 PRO A CA 1
ATOM 679 C C . PRO A 1 84 ? -17.381 -1.623 9.586 1.00 88.56 84 PRO A C 1
ATOM 681 O O . PRO A 1 84 ? -16.254 -1.967 9.208 1.00 88.56 84 PRO A O 1
ATOM 684 N N . ILE A 1 85 ? -17.689 -1.415 10.860 1.00 91.19 85 ILE A N 1
ATOM 685 C CA . ILE A 1 85 ? -16.847 -1.725 12.008 1.00 91.19 85 ILE A CA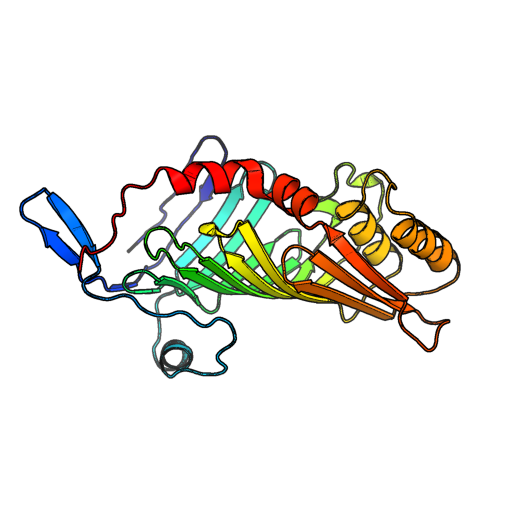 1
ATOM 686 C C . ILE A 1 85 ? -17.582 -2.796 12.808 1.00 91.19 85 ILE A C 1
ATOM 688 O O . ILE A 1 85 ? -18.692 -2.567 13.285 1.00 91.19 85 ILE A O 1
ATOM 692 N N . GLU A 1 86 ? -16.972 -3.968 12.916 1.00 90.44 86 GLU A N 1
ATOM 693 C CA . GLU A 1 86 ? -17.521 -5.121 13.622 1.00 90.44 86 GLU A CA 1
ATOM 694 C C . GLU A 1 86 ? -16.460 -5.669 14.574 1.00 90.44 86 GLU A C 1
ATOM 696 O O . GLU A 1 86 ? -15.437 -6.194 14.125 1.00 90.44 86 GLU A O 1
ATOM 701 N N . GLN A 1 87 ? -16.700 -5.564 15.882 1.00 91.75 87 GLN A N 1
ATOM 702 C CA . GLN A 1 87 ? -15.745 -5.969 16.918 1.00 91.75 87 GLN A CA 1
ATOM 703 C C . GLN A 1 87 ? -14.336 -5.390 16.654 1.00 91.75 87 GLN A C 1
ATOM 705 O O . GLN A 1 87 ? -14.161 -4.189 16.474 1.00 91.75 87 GLN A O 1
ATOM 710 N N . ASN A 1 88 ? -13.322 -6.254 16.571 1.00 91.69 88 ASN A N 1
ATOM 711 C CA . ASN A 1 88 ? -11.934 -5.919 16.271 1.00 91.69 88 ASN A CA 1
ATOM 712 C C . ASN A 1 88 ? -11.654 -5.639 14.784 1.00 91.69 88 ASN A C 1
ATOM 714 O O . ASN A 1 88 ? -10.492 -5.603 14.399 1.00 91.69 88 ASN A O 1
ATOM 718 N N . VAL A 1 89 ? -12.650 -5.527 13.902 1.00 91.38 89 VAL A N 1
ATOM 719 C CA . VAL A 1 89 ? -12.404 -5.425 12.456 1.00 91.38 89 VAL A CA 1
ATOM 720 C C . VAL A 1 89 ? -13.064 -4.187 11.871 1.00 91.38 89 VAL A C 1
ATOM 722 O O . VAL A 1 89 ? -14.283 -4.080 11.790 1.00 91.38 89 VAL A O 1
ATOM 725 N N . ILE A 1 90 ? -12.234 -3.283 11.358 1.00 91.62 90 ILE A N 1
ATOM 726 C CA . ILE A 1 90 ? -12.656 -2.138 10.550 1.00 91.62 90 ILE A CA 1
ATOM 727 C C . ILE A 1 90 ? -12.467 -2.515 9.085 1.00 91.62 90 ILE A C 1
ATOM 729 O O . ILE A 1 90 ? -11.362 -2.885 8.685 1.00 91.62 90 ILE A O 1
ATOM 733 N N . ARG A 1 91 ? -13.505 -2.402 8.254 1.00 90.44 91 ARG A N 1
ATOM 734 C CA . ARG A 1 91 ? -13.403 -2.682 6.815 1.00 90.44 91 ARG A CA 1
ATOM 735 C C . ARG A 1 91 ? -13.697 -1.430 6.008 1.00 90.44 91 ARG A C 1
ATOM 737 O O . ARG A 1 91 ? -14.600 -0.676 6.327 1.00 90.44 91 ARG A O 1
ATOM 744 N N . LEU A 1 92 ? -12.956 -1.238 4.926 1.00 90.19 92 LEU A N 1
ATOM 745 C CA . LEU A 1 92 ? -13.334 -0.372 3.815 1.00 90.19 92 LEU A CA 1
ATOM 746 C C . LEU A 1 92 ? -13.712 -1.297 2.662 1.00 90.19 92 LEU A C 1
ATOM 748 O O . LEU A 1 92 ? -12.858 -1.760 1.900 1.00 90.19 92 LEU A O 1
ATOM 752 N N . GLN A 1 93 ? -14.995 -1.623 2.576 1.00 84.44 93 GLN A N 1
ATOM 753 C CA . GLN A 1 93 ? -15.533 -2.460 1.517 1.00 84.44 93 GLN A CA 1
ATOM 754 C C . GLN A 1 93 ? -15.819 -1.610 0.277 1.00 84.44 93 GLN A C 1
ATOM 756 O O . GLN A 1 93 ? -16.356 -0.506 0.374 1.00 84.44 93 GLN A O 1
ATOM 761 N N . GLN A 1 94 ? -15.472 -2.158 -0.893 1.00 84.50 94 GLN A N 1
ATOM 762 C CA . GLN A 1 94 ? -15.763 -1.568 -2.205 1.00 84.50 94 GLN A CA 1
ATOM 763 C C . GLN A 1 94 ? -15.343 -0.097 -2.307 1.00 84.50 94 GLN A C 1
ATOM 765 O O . GLN A 1 94 ? -16.104 0.751 -2.778 1.00 84.50 94 GLN A O 1
ATOM 770 N N . PHE A 1 95 ? -14.145 0.219 -1.820 1.00 92.69 95 PHE A N 1
ATOM 771 C CA . PHE A 1 95 ? -13.675 1.587 -1.885 1.00 92.69 95 PHE A CA 1
ATOM 772 C C . PHE A 1 95 ? -13.273 1.951 -3.319 1.00 92.69 95 PHE A C 1
ATOM 774 O O . PHE A 1 95 ? -12.761 1.106 -4.056 1.00 92.69 95 PHE A O 1
ATOM 781 N N . ASP A 1 96 ? -13.469 3.211 -3.689 1.00 95.19 96 ASP A N 1
ATOM 782 C CA . ASP A 1 96 ? -12.971 3.838 -4.914 1.00 95.19 96 ASP A CA 1
ATOM 783 C C . ASP A 1 96 ? -12.372 5.198 -4.548 1.00 95.19 96 ASP A C 1
ATOM 785 O O . ASP A 1 96 ? -12.959 5.956 -3.770 1.00 95.19 96 ASP A O 1
ATOM 789 N N . MET A 1 97 ? -11.165 5.477 -5.035 1.00 96.56 97 MET A N 1
ATOM 790 C CA . MET A 1 97 ? -10.418 6.667 -4.662 1.00 96.56 97 MET A CA 1
ATOM 791 C C . MET A 1 97 ? -9.493 7.144 -5.774 1.00 96.56 97 MET A C 1
ATOM 793 O O . MET A 1 97 ? -8.673 6.385 -6.294 1.00 96.56 97 MET A O 1
ATOM 797 N N . LYS A 1 98 ? -9.498 8.453 -6.042 1.00 96.75 98 LYS A N 1
ATOM 798 C CA . LYS A 1 98 ? -8.463 9.057 -6.893 1.00 96.75 98 LYS A CA 1
ATOM 799 C C . LYS A 1 98 ? -7.151 9.244 -6.133 1.00 96.75 98 LYS A C 1
ATOM 801 O O . LYS A 1 98 ? -7.130 9.811 -5.040 1.00 96.75 98 LYS A O 1
ATOM 806 N N . LEU A 1 99 ? -6.044 8.826 -6.742 1.00 95.06 99 LEU A N 1
ATOM 807 C CA . LEU A 1 99 ? -4.694 8.967 -6.190 1.00 95.06 99 LEU A CA 1
ATOM 808 C C . LEU A 1 99 ? -3.688 9.189 -7.325 1.00 95.06 99 LEU A C 1
ATOM 810 O O . LEU A 1 99 ? -3.716 8.465 -8.317 1.00 95.06 99 LEU A O 1
ATOM 814 N N . PHE A 1 100 ? -2.812 10.190 -7.182 1.00 93.38 100 PHE A N 1
ATOM 815 C CA . PHE A 1 100 ? -1.750 10.531 -8.148 1.00 93.38 100 PHE A CA 1
ATOM 816 C C . PHE A 1 100 ? -2.220 10.556 -9.617 1.00 93.38 100 PHE A C 1
ATOM 818 O O . PHE A 1 100 ? -1.610 9.956 -10.502 1.00 93.38 100 PHE A O 1
ATOM 825 N N . GLY A 1 101 ? -3.364 11.203 -9.867 1.00 91.38 101 GLY A N 1
ATOM 826 C CA . GLY A 1 101 ? -3.966 11.318 -11.203 1.00 91.38 101 GLY A CA 1
ATOM 827 C C . GLY A 1 101 ? -4.651 10.050 -11.737 1.00 91.38 101 GLY A C 1
ATOM 828 O O . GLY A 1 101 ? -5.284 10.113 -12.789 1.00 91.38 101 GLY A O 1
ATOM 829 N N . GLY A 1 102 ? -4.564 8.928 -11.019 1.00 94.38 102 GLY A N 1
ATOM 830 C CA . GLY A 1 102 ? -5.209 7.659 -11.347 1.00 94.38 102 GLY A CA 1
ATOM 831 C C . GLY A 1 102 ? -6.369 7.307 -10.416 1.00 94.38 102 GLY A C 1
ATOM 832 O O . GLY A 1 102 ? -6.850 8.139 -9.644 1.00 94.38 102 GLY A O 1
ATOM 833 N N . ASN A 1 103 ? -6.805 6.049 -10.499 1.00 96.06 103 ASN A N 1
ATOM 834 C CA . ASN A 1 103 ? -7.852 5.476 -9.658 1.00 96.06 103 ASN A CA 1
ATOM 835 C C . ASN A 1 103 ? -7.345 4.251 -8.890 1.00 96.06 103 ASN A C 1
ATOM 837 O O . ASN A 1 103 ? -6.617 3.421 -9.442 1.00 96.06 103 ASN A O 1
ATOM 841 N N . VAL A 1 104 ? -7.766 4.116 -7.640 1.00 95.31 104 VAL A N 1
ATOM 842 C CA . VAL A 1 104 ? -7.488 2.978 -6.767 1.00 95.31 104 VAL A CA 1
ATOM 843 C C . VAL A 1 104 ? -8.819 2.485 -6.226 1.00 95.31 104 VAL A C 1
ATOM 845 O O . VAL A 1 104 ? -9.540 3.244 -5.588 1.00 95.31 104 VAL A O 1
ATOM 848 N N . ALA A 1 105 ? -9.139 1.220 -6.475 1.00 95.62 105 ALA A N 1
ATOM 849 C CA . ALA A 1 105 ? -10.391 0.632 -6.021 1.00 95.62 105 ALA A CA 1
ATOM 850 C C . ALA A 1 105 ? -10.176 -0.774 -5.472 1.00 95.62 105 ALA A C 1
ATOM 852 O O . ALA A 1 105 ? -9.348 -1.524 -6.000 1.00 95.62 105 ALA A O 1
ATOM 853 N N . GLY A 1 106 ? -10.922 -1.156 -4.440 1.00 93.56 106 GLY A N 1
ATOM 854 C CA . GLY A 1 106 ? -10.730 -2.456 -3.814 1.00 93.56 106 GLY A CA 1
ATOM 855 C C . GLY A 1 106 ? -11.415 -2.640 -2.470 1.00 93.56 106 GLY A C 1
ATOM 856 O O . GLY A 1 106 ? -12.486 -2.102 -2.197 1.00 93.56 106 GLY A O 1
ATOM 857 N N . GLN A 1 107 ? -10.785 -3.460 -1.641 1.00 91.62 107 GLN A N 1
ATOM 858 C CA . GLN A 1 107 ? -11.193 -3.767 -0.281 1.00 91.62 107 GLN A CA 1
ATOM 859 C C . GLN A 1 107 ? -9.986 -3.634 0.637 1.00 91.62 107 GLN A C 1
ATOM 861 O O . GLN A 1 107 ? -8.864 -3.978 0.263 1.00 91.62 107 GLN A O 1
ATOM 866 N N . LEU A 1 108 ? -10.225 -3.144 1.842 1.00 91.25 108 LEU A N 1
ATOM 867 C CA . LEU A 1 108 ? -9.217 -3.000 2.878 1.00 91.25 108 LEU A CA 1
ATOM 868 C C . LEU A 1 108 ? -9.831 -3.401 4.212 1.00 91.25 108 LEU A C 1
ATOM 870 O O . LEU A 1 108 ? -11.027 -3.207 4.430 1.00 91.25 108 LEU A O 1
ATOM 874 N N . TYR A 1 109 ? -9.025 -3.959 5.102 1.00 91.19 109 TYR A N 1
ATOM 875 C CA . TYR A 1 109 ? -9.408 -4.151 6.492 1.00 91.19 109 TYR A CA 1
ATOM 876 C C . TYR A 1 109 ? -8.249 -3.818 7.422 1.00 91.19 109 TYR A C 1
ATOM 878 O O . TYR A 1 109 ? -7.074 -3.929 7.067 1.00 91.19 109 TYR A O 1
ATOM 886 N N . LEU A 1 110 ? -8.619 -3.422 8.628 1.00 91.81 110 LEU A N 1
ATOM 887 C CA . LEU A 1 110 ? -7.749 -3.293 9.774 1.00 91.81 110 LEU A CA 1
ATOM 888 C C . LEU A 1 110 ? -8.329 -4.186 10.869 1.00 91.81 110 LEU A C 1
ATOM 890 O O . LEU A 1 110 ? -9.416 -3.929 11.379 1.00 91.81 110 LEU A O 1
ATOM 894 N N . ASP A 1 111 ? -7.607 -5.250 11.181 1.00 91.56 111 ASP A N 1
ATOM 895 C CA . ASP A 1 111 ? -7.835 -6.093 12.342 1.00 91.56 111 ASP A CA 1
ATOM 896 C C . ASP A 1 111 ? -7.095 -5.458 13.525 1.00 91.56 111 ASP A C 1
ATOM 898 O O . ASP A 1 111 ? -5.867 -5.356 13.518 1.00 91.56 111 ASP A O 1
ATOM 902 N N . THR A 1 112 ? -7.842 -4.977 14.509 1.00 90.31 112 THR A N 1
ATOM 903 C CA . THR A 1 112 ? -7.366 -4.310 15.721 1.00 90.31 112 THR A CA 1
ATOM 904 C C . THR A 1 112 ? -7.273 -5.269 16.910 1.00 90.31 112 THR A C 1
ATOM 906 O O . THR A 1 112 ? -7.229 -4.814 18.057 1.00 90.31 112 THR A O 1
ATOM 909 N N . THR A 1 113 ? -7.198 -6.588 16.664 1.00 89.50 113 THR A N 1
ATOM 910 C CA . THR A 1 113 ? -6.985 -7.602 17.711 1.00 89.50 113 THR A CA 1
ATOM 911 C C . THR A 1 113 ? -5.853 -7.167 18.645 1.00 89.50 113 THR A C 1
ATOM 913 O O . THR A 1 113 ? -4.731 -6.962 18.172 1.00 89.50 113 THR A O 1
ATOM 916 N N . PRO A 1 114 ? -6.087 -7.042 19.965 1.00 84.12 114 PRO A N 1
ATOM 917 C CA . PRO A 1 114 ? -5.081 -6.546 20.898 1.00 84.12 114 PRO A CA 1
ATOM 918 C C . PRO A 1 114 ? -3.726 -7.249 20.738 1.00 84.12 114 PRO A C 1
ATOM 920 O O . PRO A 1 114 ? -3.639 -8.477 20.808 1.00 84.12 114 PRO A O 1
ATOM 923 N N . LYS A 1 115 ? -2.660 -6.457 20.546 1.00 83.38 115 LYS A N 1
ATOM 924 C CA . LYS A 1 115 ? -1.267 -6.905 20.322 1.00 83.38 115 LYS A CA 1
ATOM 925 C C . LYS A 1 115 ? -0.998 -7.697 19.031 1.00 83.38 115 LYS A C 1
ATOM 927 O O . LYS A 1 115 ? 0.139 -8.111 18.833 1.00 83.38 115 LYS A O 1
ATOM 932 N N . ASP A 1 116 ? -1.980 -7.901 18.157 1.00 87.00 116 ASP A N 1
ATOM 933 C CA . ASP A 1 116 ? -1.808 -8.568 16.855 1.00 87.00 116 ASP A CA 1
ATOM 934 C C . ASP A 1 116 ? -2.541 -7.799 15.753 1.00 87.00 116 ASP A C 1
ATOM 936 O O . ASP A 1 116 ? -3.325 -8.361 14.990 1.00 87.00 116 ASP A O 1
ATOM 940 N N . TRP A 1 117 ? -2.298 -6.485 15.685 1.00 89.44 117 TRP A N 1
ATOM 941 C CA . TRP A 1 117 ? -2.896 -5.658 14.644 1.00 89.44 117 TRP A CA 1
ATOM 942 C C . TRP A 1 117 ? -2.438 -6.141 13.268 1.00 89.44 117 TRP A C 1
ATOM 944 O O . TRP A 1 117 ? -1.246 -6.410 13.052 1.00 89.44 117 TRP A O 1
ATOM 954 N N . LYS A 1 118 ? -3.379 -6.215 12.327 1.00 91.00 118 LYS A N 1
ATOM 955 C CA . LYS A 1 118 ? -3.114 -6.563 10.929 1.00 91.00 118 LYS A CA 1
ATOM 956 C C . LYS A 1 118 ? -3.839 -5.616 10.004 1.00 91.00 118 LYS A C 1
ATOM 958 O O . LYS A 1 118 ? -4.998 -5.281 10.208 1.00 91.00 118 LYS A O 1
ATOM 963 N N . PHE A 1 119 ? -3.152 -5.215 8.955 1.00 91.19 119 PHE A N 1
ATOM 964 C CA . PHE A 1 119 ? -3.709 -4.430 7.873 1.00 91.19 119 PHE A CA 1
ATOM 965 C C . PHE A 1 119 ? -3.683 -5.272 6.611 1.00 91.19 119 PHE A C 1
ATOM 967 O O . PHE A 1 119 ? -2.622 -5.769 6.251 1.00 91.19 119 PHE A O 1
ATOM 974 N N . GLY A 1 120 ? -4.806 -5.404 5.918 1.00 91.44 120 GLY A N 1
ATOM 975 C CA . GLY A 1 120 ? -4.829 -6.079 4.628 1.00 91.44 120 GLY A CA 1
ATOM 976 C C . GLY A 1 120 ? -5.547 -5.267 3.569 1.00 91.44 120 GLY A C 1
ATOM 977 O O . GLY A 1 120 ? -6.507 -4.549 3.846 1.00 91.44 120 GLY A O 1
ATOM 978 N N . VAL A 1 121 ? -5.072 -5.382 2.333 1.00 92.50 121 VAL A N 1
ATOM 979 C CA . VAL A 1 121 ? -5.621 -4.677 1.179 1.00 92.50 121 VAL A CA 1
ATOM 980 C C . VAL A 1 121 ? -5.620 -5.575 -0.050 1.00 92.50 121 VAL A C 1
ATOM 982 O O . VAL A 1 121 ? -4.630 -6.224 -0.372 1.00 92.50 121 VAL A O 1
ATOM 985 N N . LEU A 1 122 ? -6.743 -5.569 -0.759 1.00 93.25 122 LEU A N 1
ATOM 986 C CA . LEU A 1 122 ? -6.913 -6.147 -2.084 1.00 93.25 122 LEU A CA 1
ATOM 987 C C . LEU A 1 122 ? -7.404 -5.034 -2.999 1.00 93.25 122 LEU A C 1
ATOM 989 O O . LEU A 1 122 ? -8.554 -4.609 -2.892 1.00 93.25 122 LEU A O 1
ATOM 993 N N . MET A 1 123 ? -6.555 -4.533 -3.888 1.00 94.00 123 MET A N 1
ATOM 994 C CA . MET A 1 123 ? -6.903 -3.385 -4.717 1.00 94.00 123 MET A CA 1
ATOM 995 C C . MET A 1 123 ? -6.389 -3.491 -6.144 1.00 94.00 123 MET A C 1
ATOM 997 O O . MET A 1 123 ? -5.377 -4.121 -6.449 1.00 94.00 123 MET A O 1
ATOM 1001 N N . ARG A 1 124 ? -7.101 -2.808 -7.034 1.00 95.88 124 ARG A N 1
ATOM 1002 C CA . ARG A 1 124 ? -6.670 -2.511 -8.388 1.00 95.88 124 ARG A CA 1
ATOM 1003 C C . ARG A 1 124 ? -6.275 -1.047 -8.459 1.00 95.88 124 ARG A C 1
ATOM 1005 O O . ARG A 1 124 ? -7.077 -0.156 -8.192 1.00 95.88 124 ARG A O 1
ATOM 1012 N N . VAL A 1 125 ? -5.052 -0.824 -8.904 1.00 95.31 125 VAL A N 1
ATOM 1013 C CA . VAL A 1 125 ? -4.493 0.484 -9.217 1.00 95.31 125 VAL A CA 1
ATOM 1014 C C . VAL A 1 125 ? -4.600 0.682 -10.724 1.00 95.31 125 VAL A C 1
ATOM 1016 O O . VAL A 1 125 ? -4.236 -0.200 -11.498 1.00 95.31 125 VAL A O 1
ATOM 1019 N N . SER A 1 126 ? -5.133 1.815 -11.162 1.00 95.44 126 SER A N 1
ATOM 1020 C CA . SER A 1 126 ? -5.330 2.130 -12.576 1.00 95.44 126 SER A CA 1
ATOM 1021 C C . SER A 1 126 ? -4.785 3.512 -12.891 1.00 95.44 126 SER A C 1
ATOM 1023 O O . SER A 1 126 ? -5.238 4.508 -12.332 1.00 95.44 126 SER A O 1
ATOM 1025 N N . ARG A 1 127 ? -3.860 3.567 -13.850 1.00 94.25 127 ARG A N 1
ATOM 1026 C CA . ARG A 1 127 ? -3.300 4.805 -14.405 1.00 94.25 127 ARG A CA 1
ATOM 1027 C C . ARG A 1 127 ? -2.716 5.777 -13.360 1.00 94.25 127 ARG A C 1
ATOM 1029 O O . ARG A 1 127 ? -2.908 6.982 -13.476 1.00 94.25 127 ARG A O 1
ATOM 1036 N N . VAL A 1 128 ? -2.004 5.266 -12.364 1.00 93.50 128 VAL A N 1
ATOM 1037 C CA . VAL A 1 128 ? -1.368 6.062 -11.300 1.00 93.50 128 VAL A CA 1
ATOM 1038 C C . VAL A 1 128 ? 0.022 6.531 -11.732 1.00 93.50 128 VAL A C 1
ATOM 1040 O O . VAL A 1 128 ? 0.790 5.749 -12.294 1.00 93.50 128 VAL A O 1
ATOM 1043 N N . ASP A 1 129 ? 0.355 7.797 -11.477 1.00 92.69 129 ASP A N 1
ATOM 1044 C CA . ASP A 1 129 ? 1.688 8.350 -11.742 1.00 92.69 129 ASP A CA 1
ATOM 1045 C C . ASP A 1 129 ? 2.636 8.084 -10.561 1.00 92.69 129 ASP A C 1
ATOM 1047 O O . ASP A 1 129 ? 2.527 8.704 -9.502 1.00 92.69 129 ASP A O 1
ATOM 1051 N N . LEU A 1 130 ? 3.579 7.151 -10.734 1.00 89.81 130 LEU A N 1
ATOM 1052 C CA . LEU A 1 130 ? 4.508 6.765 -9.665 1.00 89.81 130 LEU A CA 1
ATOM 1053 C C . LEU A 1 130 ? 5.566 7.826 -9.360 1.00 89.81 130 LEU A C 1
ATOM 1055 O O . LEU A 1 130 ? 6.227 7.734 -8.325 1.00 89.81 130 LEU A O 1
ATOM 1059 N N . ARG A 1 131 ? 5.718 8.856 -10.202 1.00 91.06 131 ARG A N 1
ATOM 1060 C CA . ARG A 1 131 ? 6.670 9.944 -9.939 1.00 91.06 131 ARG A CA 1
ATOM 1061 C C . ARG A 1 131 ? 6.361 10.677 -8.645 1.00 91.06 131 ARG A C 1
ATOM 1063 O O . ARG A 1 131 ? 7.273 11.179 -8.005 1.00 91.06 131 ARG A O 1
ATOM 1070 N N . GLU A 1 132 ? 5.104 10.667 -8.213 1.00 87.50 132 GLU A N 1
ATOM 1071 C CA . GLU A 1 132 ? 4.680 11.221 -6.927 1.00 87.50 132 GLU A CA 1
ATOM 1072 C C . GLU A 1 132 ? 5.360 10.557 -5.714 1.00 87.50 132 GLU A C 1
ATOM 1074 O O . GLU A 1 132 ? 5.415 11.161 -4.645 1.00 87.50 132 GLU A O 1
ATOM 1079 N N . LEU A 1 133 ? 5.919 9.352 -5.882 1.00 86.81 133 LEU A N 1
ATOM 1080 C CA . LEU A 1 133 ? 6.653 8.607 -4.853 1.00 86.81 133 LEU A CA 1
ATOM 1081 C C . LEU A 1 133 ? 8.181 8.783 -4.935 1.00 86.81 133 LEU A C 1
ATOM 1083 O O . LEU A 1 133 ? 8.907 8.310 -4.053 1.00 86.81 133 LEU A O 1
ATOM 1087 N N . LEU A 1 134 ? 8.686 9.433 -5.986 1.00 86.62 134 LEU A N 1
ATOM 1088 C CA . LEU A 1 134 ? 10.115 9.645 -6.206 1.00 86.62 134 LEU A CA 1
ATOM 1089 C C . LEU A 1 134 ? 10.635 10.847 -5.416 1.00 86.62 134 LEU A C 1
ATOM 1091 O O . LEU A 1 134 ? 9.907 11.803 -5.161 1.00 86.62 134 LEU A O 1
ATOM 1095 N N . GLN A 1 135 ? 11.922 10.802 -5.058 1.00 83.19 135 GLN A N 1
ATOM 1096 C CA . GLN A 1 135 ? 12.600 11.946 -4.438 1.00 83.19 135 GLN A CA 1
ATOM 1097 C C . GLN A 1 135 ? 12.746 13.103 -5.436 1.00 83.19 135 GLN A C 1
ATOM 1099 O O . GLN A 1 135 ? 12.476 14.249 -5.091 1.00 83.19 135 GLN A O 1
ATOM 1104 N N . ASP A 1 136 ? 13.097 12.784 -6.686 1.00 86.38 136 ASP A N 1
ATOM 1105 C CA . ASP A 1 136 ? 13.116 13.722 -7.807 1.00 86.38 136 ASP A CA 1
ATOM 1106 C C . ASP A 1 136 ? 12.085 13.303 -8.865 1.00 86.38 136 ASP A C 1
ATOM 1108 O O . ASP A 1 136 ? 12.274 12.345 -9.620 1.00 86.38 136 ASP A O 1
ATOM 1112 N N . LYS A 1 137 ? 10.971 14.041 -8.917 1.00 84.75 137 LYS A N 1
ATOM 1113 C CA . LYS A 1 137 ? 9.868 13.783 -9.852 1.00 84.75 137 LYS A CA 1
ATOM 1114 C C . LYS A 1 137 ? 10.234 14.090 -11.306 1.00 84.75 137 LYS A C 1
ATOM 1116 O O . LYS A 1 137 ? 9.600 13.551 -12.214 1.00 84.75 137 LYS A O 1
ATOM 1121 N N . ASN A 1 138 ? 11.224 14.954 -11.534 1.00 87.25 138 ASN A N 1
ATOM 1122 C CA . ASN A 1 138 ? 11.583 15.450 -12.864 1.00 87.25 138 ASN A CA 1
ATOM 1123 C C . ASN A 1 138 ? 12.532 14.501 -13.603 1.00 87.25 138 ASN A C 1
ATOM 1125 O O . ASN A 1 138 ? 12.639 14.581 -14.827 1.00 87.25 138 ASN A O 1
ATOM 1129 N N . LYS A 1 139 ? 13.158 13.556 -12.887 1.00 86.94 139 LYS A N 1
ATOM 1130 C CA . LYS A 1 139 ? 14.049 12.535 -13.458 1.00 86.94 139 LYS A CA 1
ATOM 1131 C C . LYS A 1 139 ? 13.370 11.665 -14.522 1.00 86.94 139 LYS A C 1
ATOM 1133 O O . LYS A 1 139 ? 14.036 11.164 -15.425 1.00 86.94 139 LYS A O 1
ATOM 1138 N N . PHE A 1 140 ? 12.049 11.486 -14.441 1.00 87.00 140 PHE A N 1
ATOM 1139 C CA . PHE A 1 140 ? 11.303 10.638 -15.367 1.00 87.00 140 PHE A CA 1
ATOM 1140 C C . PHE A 1 140 ? 10.129 11.364 -16.026 1.00 87.00 140 PHE A C 1
ATOM 1142 O O . PHE A 1 140 ? 9.443 12.197 -15.428 1.00 87.00 140 PHE A O 1
ATOM 1149 N N . LYS A 1 141 ? 9.840 10.974 -17.272 1.00 87.06 141 LYS A N 1
ATOM 1150 C CA . LYS A 1 141 ? 8.620 11.393 -17.970 1.00 87.06 141 LYS A CA 1
ATOM 1151 C C . LYS A 1 141 ? 7.384 10.781 -17.311 1.00 87.06 141 LYS A C 1
ATOM 1153 O O . LYS A 1 141 ? 7.447 9.695 -16.735 1.00 87.06 141 LYS A O 1
ATOM 1158 N N . ALA A 1 142 ? 6.254 11.475 -17.435 1.00 84.56 142 ALA A N 1
ATOM 1159 C CA . ALA A 1 142 ? 4.966 10.998 -16.949 1.00 84.56 142 ALA A CA 1
ATOM 1160 C C . ALA A 1 142 ? 4.625 9.633 -17.548 1.00 84.56 142 ALA A C 1
ATOM 1162 O O . ALA A 1 142 ? 4.621 9.465 -18.768 1.00 84.56 142 ALA A O 1
ATOM 1163 N N . SER A 1 143 ? 4.328 8.660 -16.688 1.00 87.12 143 SER A N 1
ATOM 1164 C CA . SER A 1 143 ? 3.947 7.326 -17.135 1.00 87.12 143 SER A CA 1
ATOM 1165 C C . SER A 1 143 ? 2.998 6.668 -16.144 1.00 87.12 143 SER A C 1
ATOM 1167 O O . SER A 1 143 ? 3.306 6.555 -14.962 1.00 87.12 143 SER A O 1
ATOM 1169 N N . LEU A 1 144 ? 1.848 6.211 -16.638 1.00 91.94 144 LEU A N 1
ATOM 1170 C CA . LEU A 1 144 ? 0.712 5.822 -15.801 1.00 91.94 144 LEU A CA 1
ATOM 1171 C C . LEU A 1 144 ? 0.657 4.307 -15.587 1.00 91.94 144 LEU A C 1
ATOM 1173 O O . LEU A 1 144 ? 0.373 3.556 -16.521 1.00 91.94 144 LEU A O 1
ATOM 1177 N N . VAL A 1 145 ? 0.931 3.854 -14.369 1.00 91.94 145 VAL A N 1
ATOM 1178 C CA . VAL A 1 145 ? 1.014 2.431 -14.020 1.00 91.94 145 VAL A CA 1
ATOM 1179 C C . VAL A 1 145 ? -0.350 1.896 -13.603 1.00 91.94 145 VAL A C 1
ATOM 1181 O O . VAL A 1 145 ? -1.134 2.578 -12.943 1.00 91.94 145 VAL A O 1
ATOM 1184 N N . SER A 1 146 ? -0.642 0.662 -14.008 1.00 94.75 146 SER A N 1
ATOM 1185 C CA . SER A 1 146 ? -1.802 -0.087 -13.525 1.00 94.75 146 SER A CA 1
ATOM 1186 C C . SER A 1 146 ? -1.334 -1.410 -12.941 1.00 94.75 146 SER A C 1
ATOM 1188 O O . SER A 1 146 ? -0.503 -2.082 -13.547 1.00 94.75 146 SER A O 1
ATOM 1190 N N . ALA A 1 147 ? -1.860 -1.769 -11.777 1.00 95.81 147 ALA A N 1
ATOM 1191 C CA . ALA A 1 147 ? -1.415 -2.927 -11.021 1.00 95.81 147 ALA A CA 1
ATOM 1192 C C . ALA A 1 147 ? -2.573 -3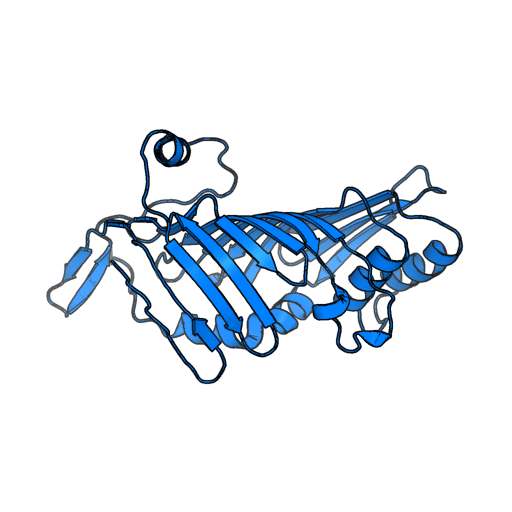.588 -10.270 1.00 95.81 147 ALA A C 1
ATOM 1194 O O . ALA A 1 147 ? -3.601 -2.962 -9.992 1.00 95.81 147 ALA A O 1
ATOM 1195 N N . ARG A 1 148 ? -2.390 -4.854 -9.914 1.00 96.31 148 ARG A N 1
ATOM 1196 C CA . ARG A 1 148 ? -3.180 -5.546 -8.894 1.00 96.31 148 ARG A CA 1
ATOM 1197 C C . ARG A 1 148 ? -2.307 -5.700 -7.666 1.00 96.31 148 ARG A C 1
ATOM 1199 O O . ARG A 1 148 ? -1.133 -6.014 -7.796 1.00 96.31 148 ARG A O 1
ATOM 1206 N N . VAL A 1 149 ? -2.872 -5.430 -6.502 1.00 95.00 149 VAL A N 1
ATOM 1207 C CA . VAL A 1 149 ? -2.151 -5.416 -5.235 1.00 95.00 149 VAL A CA 1
ATOM 1208 C C . VAL A 1 149 ? -2.946 -6.237 -4.240 1.00 95.00 149 VAL A C 1
ATOM 1210 O O . VAL A 1 149 ? -4.129 -5.972 -4.026 1.00 95.00 149 VAL A O 1
ATOM 1213 N N . ALA A 1 150 ? -2.294 -7.217 -3.637 1.00 94.38 150 ALA A N 1
ATOM 1214 C CA . ALA A 1 150 ? -2.819 -7.991 -2.532 1.00 94.38 150 ALA A CA 1
ATOM 1215 C C . ALA A 1 150 ? -1.755 -8.011 -1.441 1.00 94.38 150 ALA A C 1
ATOM 1217 O O . ALA A 1 150 ? -0.729 -8.646 -1.631 1.00 94.38 150 ALA A O 1
ATOM 1218 N N . LEU A 1 151 ? -1.958 -7.290 -0.340 1.00 92.75 151 LEU A N 1
ATOM 1219 C CA . LEU A 1 151 ? -0.965 -7.163 0.729 1.00 92.75 151 LEU A CA 1
ATOM 1220 C C . LEU A 1 151 ? -1.603 -7.418 2.087 1.00 92.75 151 LEU A C 1
ATOM 1222 O O . LEU A 1 151 ? -2.734 -7.000 2.325 1.00 92.75 151 LEU A O 1
ATOM 1226 N N . GLU A 1 152 ? -0.840 -8.022 2.988 1.00 91.94 152 GLU A N 1
ATOM 1227 C CA . GLU A 1 152 ? -1.116 -8.074 4.418 1.00 91.94 152 GLU A CA 1
ATOM 1228 C C . GLU A 1 152 ? 0.128 -7.624 5.190 1.00 91.94 152 GLU A C 1
ATOM 1230 O O . GLU A 1 152 ? 1.241 -8.077 4.931 1.00 91.94 152 GLU A O 1
ATOM 1235 N N . PHE A 1 153 ? -0.059 -6.726 6.148 1.00 90.06 153 PHE A N 1
ATOM 1236 C CA . PHE A 1 153 ? 0.964 -6.276 7.071 1.00 90.06 153 PHE A CA 1
ATOM 1237 C C . PHE A 1 153 ? 0.565 -6.626 8.504 1.00 90.06 153 PHE A C 1
ATOM 1239 O O . PHE A 1 153 ? -0.436 -6.124 9.015 1.00 90.06 153 PHE A O 1
ATOM 1246 N N . SER A 1 154 ? 1.366 -7.457 9.169 1.00 89.31 154 SER A N 1
ATOM 1247 C CA . SER A 1 154 ? 1.257 -7.708 10.607 1.00 89.31 154 SER A CA 1
ATOM 1248 C C . SER A 1 154 ? 2.156 -6.733 11.355 1.00 89.31 154 SER A C 1
ATOM 1250 O O . SER A 1 154 ? 3.382 -6.792 11.234 1.00 89.31 154 SER A O 1
ATOM 1252 N N . PHE A 1 155 ? 1.554 -5.861 12.163 1.00 85.69 155 PHE A N 1
ATOM 1253 C CA . PHE A 1 155 ? 2.291 -4.870 12.950 1.00 85.69 155 PHE A CA 1
ATOM 1254 C C . PHE A 1 155 ? 3.142 -5.545 14.028 1.00 85.69 155 PHE A C 1
ATOM 1256 O O . PHE A 1 155 ? 4.319 -5.223 14.173 1.00 85.69 155 PHE A O 1
ATOM 1263 N N . ALA A 1 156 ? 2.581 -6.550 14.707 1.00 84.62 156 ALA A N 1
ATOM 1264 C CA . ALA A 1 156 ? 3.261 -7.295 15.765 1.00 84.62 156 ALA A CA 1
ATOM 1265 C C . ALA A 1 156 ? 4.513 -8.026 15.263 1.00 84.62 156 ALA A C 1
ATOM 1267 O O . ALA A 1 156 ? 5.551 -8.027 15.921 1.00 84.62 156 ALA A O 1
ATOM 1268 N N . LYS A 1 157 ? 4.429 -8.623 14.069 1.00 85.56 157 LYS A N 1
ATOM 1269 C CA . LYS A 1 157 ? 5.552 -9.330 13.439 1.00 85.56 157 LYS A CA 1
ATOM 1270 C C . LYS A 1 157 ? 6.431 -8.416 12.584 1.00 85.56 157 LYS A C 1
ATOM 1272 O O . LYS A 1 157 ? 7.446 -8.880 12.076 1.00 85.56 157 LYS A O 1
ATOM 1277 N N . ARG A 1 158 ? 6.029 -7.150 12.391 1.00 84.38 158 ARG A N 1
ATOM 1278 C CA . ARG A 1 158 ? 6.613 -6.198 11.427 1.00 84.38 158 ARG A CA 1
ATOM 1279 C C . ARG A 1 158 ? 6.810 -6.828 10.047 1.00 84.38 158 ARG A C 1
ATOM 1281 O O . ARG A 1 158 ? 7.839 -6.652 9.400 1.00 84.38 158 ARG A O 1
ATOM 1288 N N . LEU A 1 159 ? 5.818 -7.605 9.631 1.00 87.00 159 LEU A N 1
ATOM 1289 C CA . LEU A 1 159 ? 5.919 -8.509 8.498 1.00 87.00 159 LEU A CA 1
ATOM 1290 C C . LEU A 1 159 ? 4.932 -8.090 7.417 1.00 87.00 159 LEU A C 1
ATOM 1292 O O . LEU A 1 159 ? 3.729 -8.074 7.664 1.00 87.00 159 LEU A O 1
ATOM 1296 N N . LEU A 1 160 ? 5.453 -7.787 6.230 1.00 90.19 160 LEU A N 1
ATOM 1297 C CA . LEU A 1 160 ? 4.671 -7.550 5.021 1.00 90.19 160 LEU A CA 1
ATOM 1298 C C . LEU A 1 160 ? 4.672 -8.819 4.163 1.00 90.19 160 LEU A C 1
ATOM 1300 O O . LEU A 1 160 ? 5.729 -9.406 3.927 1.00 90.19 160 LEU A O 1
ATOM 1304 N N . GLN A 1 161 ? 3.496 -9.220 3.697 1.00 92.44 161 GLN A N 1
ATOM 1305 C CA . GLN A 1 161 ? 3.293 -10.355 2.804 1.00 92.44 161 GLN A CA 1
ATOM 1306 C C . GLN A 1 161 ? 2.350 -9.981 1.666 1.00 92.44 161 GLN A C 1
ATOM 1308 O O . GLN A 1 161 ? 1.510 -9.092 1.818 1.00 92.44 161 GLN A O 1
ATOM 1313 N N . GLY A 1 162 ? 2.457 -10.689 0.545 1.00 93.69 162 GLY A N 1
ATOM 1314 C CA . GLY A 1 162 ? 1.507 -10.596 -0.556 1.00 93.69 162 GLY A CA 1
ATOM 1315 C C . GLY A 1 162 ? 2.161 -10.420 -1.920 1.00 93.69 162 GLY A C 1
ATOM 1316 O O . GLY A 1 162 ? 3.327 -10.751 -2.105 1.00 93.69 162 GLY A O 1
ATOM 1317 N N . GLN A 1 163 ? 1.400 -9.901 -2.879 1.00 95.38 163 GLN A N 1
ATOM 1318 C CA . GLN A 1 163 ? 1.788 -9.828 -4.280 1.00 95.38 163 GLN A CA 1
ATOM 1319 C C . GLN A 1 163 ? 1.358 -8.506 -4.927 1.00 95.38 163 GLN A C 1
ATOM 1321 O O . GLN A 1 163 ? 0.290 -7.956 -4.635 1.00 95.38 163 GLN A O 1
ATOM 1326 N N . ILE A 1 164 ? 2.187 -8.003 -5.841 1.00 96.12 164 ILE A N 1
ATOM 1327 C CA . ILE A 1 164 ? 1.857 -6.904 -6.749 1.00 96.12 164 ILE A CA 1
ATOM 1328 C C . ILE A 1 164 ? 2.123 -7.352 -8.183 1.00 96.12 164 ILE A C 1
ATOM 1330 O O . ILE A 1 164 ? 3.266 -7.607 -8.550 1.00 96.12 164 ILE A O 1
ATOM 1334 N N . ASP A 1 165 ? 1.084 -7.343 -9.013 1.00 96.62 165 ASP A N 1
ATOM 1335 C CA . ASP A 1 165 ? 1.176 -7.685 -10.432 1.00 96.62 165 ASP A CA 1
ATOM 1336 C C . ASP A 1 165 ? 0.979 -6.455 -11.312 1.00 96.62 165 ASP A C 1
ATOM 1338 O O . ASP A 1 165 ? -0.060 -5.787 -11.260 1.00 96.62 165 ASP A O 1
ATOM 1342 N N . ILE A 1 166 ? 1.939 -6.195 -12.195 1.00 94.12 166 ILE A N 1
ATOM 1343 C CA . ILE A 1 166 ? 1.888 -5.137 -13.204 1.00 94.12 166 ILE A CA 1
ATOM 1344 C C . ILE A 1 166 ? 1.841 -5.800 -14.583 1.00 94.12 166 ILE A C 1
ATOM 1346 O O . ILE A 1 166 ? 2.858 -6.200 -15.149 1.00 94.12 166 ILE A O 1
ATOM 1350 N N . THR A 1 167 ? 0.634 -5.914 -15.139 1.00 76.25 167 THR A N 1
ATOM 1351 C CA . THR A 1 167 ? 0.380 -6.671 -16.380 1.00 76.25 167 THR A CA 1
ATOM 1352 C C . THR A 1 167 ? 0.738 -5.918 -17.661 1.00 76.25 167 THR A C 1
ATOM 1354 O O . THR A 1 167 ? 0.817 -6.522 -18.724 1.00 76.25 167 THR A O 1
ATOM 1357 N N . LYS A 1 168 ? 0.873 -4.588 -17.596 1.00 82.62 168 LYS A N 1
ATOM 1358 C CA . LYS A 1 168 ? 1.319 -3.741 -18.710 1.00 82.62 168 LYS A CA 1
ATOM 1359 C C . LYS A 1 168 ? 2.251 -2.679 -18.152 1.00 82.62 168 LYS A C 1
ATOM 1361 O O . LYS A 1 168 ? 1.807 -1.817 -17.394 1.00 82.62 168 LYS A O 1
ATOM 1366 N N . ILE A 1 169 ? 3.523 -2.756 -18.523 1.00 91.31 169 ILE A N 1
ATOM 1367 C CA . ILE A 1 169 ? 4.554 -1.849 -18.033 1.00 91.31 169 ILE A CA 1
ATOM 1368 C C . ILE A 1 169 ? 5.470 -1.431 -19.183 1.00 91.31 169 ILE A C 1
ATOM 1370 O O . ILE A 1 169 ? 5.867 -2.242 -20.010 1.00 91.31 169 ILE A O 1
ATOM 1374 N N . SER A 1 170 ? 5.783 -0.146 -19.255 1.00 91.56 170 SER A N 1
ATOM 1375 C CA . SER A 1 170 ? 6.770 0.411 -20.176 1.00 91.56 170 SER A CA 1
ATOM 1376 C C . SER A 1 170 ? 8.151 0.443 -19.530 1.00 91.56 170 SER A C 1
ATOM 1378 O O . SER A 1 170 ? 8.291 0.375 -18.308 1.00 91.56 170 SER A O 1
ATOM 1380 N N . GLN A 1 171 ? 9.183 0.630 -20.349 1.00 92.62 171 GLN A N 1
ATOM 1381 C CA . GLN A 1 171 ? 10.556 0.802 -19.878 1.00 92.62 171 GLN A CA 1
ATOM 1382 C C . GLN A 1 171 ? 10.669 1.926 -18.830 1.00 92.62 171 GLN A C 1
ATOM 1384 O O . GLN A 1 171 ? 11.232 1.714 -17.762 1.00 92.62 171 GLN A O 1
ATOM 1389 N N . SER A 1 172 ? 10.067 3.096 -19.087 1.00 91.56 172 SER A N 1
ATOM 1390 C CA . SER A 1 172 ? 10.090 4.222 -18.139 1.00 91.56 172 SER A CA 1
ATOM 1391 C C . SER A 1 172 ? 9.399 3.888 -16.817 1.00 91.56 172 SER A C 1
ATOM 1393 O O . SER A 1 172 ? 9.854 4.331 -15.769 1.00 91.56 172 SER A O 1
ATOM 1395 N N . GLN A 1 173 ? 8.312 3.116 -16.847 1.00 93.00 173 GLN A N 1
ATOM 1396 C CA . GLN A 1 173 ? 7.584 2.737 -15.631 1.00 93.00 173 GLN A CA 1
ATOM 1397 C C . GLN A 1 173 ? 8.382 1.755 -14.789 1.00 93.00 173 GLN A C 1
ATOM 1399 O O . GLN A 1 173 ? 8.432 1.888 -13.569 1.00 93.00 173 GLN A O 1
ATOM 1404 N N . LEU A 1 174 ? 9.035 0.792 -15.439 1.00 94.94 174 LEU A N 1
ATOM 1405 C CA . LEU A 1 174 ? 9.911 -0.131 -14.740 1.00 94.94 174 LEU A CA 1
ATOM 1406 C C . LEU A 1 174 ? 11.108 0.607 -14.138 1.00 94.94 174 LEU A C 1
ATOM 1408 O O . LEU A 1 174 ? 11.418 0.389 -12.976 1.00 94.94 174 LEU A O 1
ATOM 1412 N N . LEU A 1 175 ? 11.727 1.541 -14.862 1.00 94.38 175 LEU A N 1
ATOM 1413 C CA . LEU A 1 175 ? 12.809 2.351 -14.298 1.00 94.38 175 LEU A CA 1
ATOM 1414 C C . LEU A 1 175 ? 12.354 3.179 -13.082 1.00 94.38 175 LEU A C 1
ATOM 1416 O O . LEU A 1 175 ? 13.087 3.239 -12.100 1.00 94.38 175 LEU A O 1
ATOM 1420 N N . GLN A 1 176 ? 11.143 3.751 -13.099 1.00 93.38 176 GLN A N 1
ATOM 1421 C CA . GLN A 1 176 ? 10.574 4.430 -11.925 1.00 93.38 176 GLN A CA 1
ATOM 1422 C C . GLN A 1 176 ? 10.378 3.472 -10.746 1.00 93.38 176 GLN A C 1
ATOM 1424 O O . GLN A 1 176 ? 10.715 3.819 -9.618 1.00 93.38 176 GLN A O 1
ATOM 1429 N N . LEU A 1 177 ? 9.871 2.260 -10.993 1.00 93.62 177 LEU A N 1
ATOM 1430 C CA . LEU A 1 177 ? 9.724 1.239 -9.955 1.00 93.62 177 LEU A CA 1
ATOM 1431 C C . LEU A 1 177 ? 11.083 0.862 -9.345 1.00 93.62 177 LEU A C 1
ATOM 1433 O O . LEU A 1 177 ? 11.218 0.835 -8.124 1.00 93.62 177 LEU A O 1
ATOM 1437 N N . LEU A 1 178 ? 12.098 0.638 -10.182 1.00 94.31 178 LEU A N 1
ATOM 1438 C CA . LEU A 1 178 ? 13.457 0.338 -9.728 1.00 94.31 178 LEU A CA 1
ATOM 1439 C C . LEU A 1 178 ? 14.047 1.497 -8.910 1.00 94.31 178 LEU A C 1
ATOM 1441 O O . LEU A 1 178 ? 14.717 1.252 -7.916 1.00 94.31 178 LEU A O 1
ATOM 1445 N N . GLU A 1 179 ? 13.774 2.752 -9.273 1.00 93.69 179 GLU A N 1
ATOM 1446 C CA . GLU A 1 179 ? 14.184 3.932 -8.494 1.00 93.69 179 GLU A CA 1
ATOM 1447 C C . GLU A 1 179 ? 13.479 4.020 -7.128 1.00 93.69 179 GLU A C 1
ATOM 1449 O O . GLU A 1 179 ? 14.064 4.468 -6.143 1.00 93.69 179 GLU A O 1
ATOM 1454 N N . ILE A 1 180 ? 12.215 3.594 -7.037 1.00 90.81 180 ILE A N 1
ATOM 1455 C CA . ILE A 1 180 ? 11.499 3.524 -5.754 1.00 90.81 180 ILE A CA 1
ATOM 1456 C C . ILE A 1 180 ? 12.145 2.469 -4.849 1.00 90.81 180 ILE A C 1
ATOM 1458 O O . ILE A 1 180 ? 12.317 2.726 -3.656 1.00 90.81 180 ILE A O 1
ATOM 1462 N N . MET A 1 181 ? 12.504 1.316 -5.417 1.00 91.44 181 MET A N 1
ATOM 1463 C CA . MET A 1 181 ? 13.073 0.180 -4.687 1.00 91.44 181 MET A CA 1
ATOM 1464 C C . MET A 1 181 ? 14.530 0.394 -4.272 1.00 91.44 181 MET A C 1
ATOM 1466 O O . MET A 1 181 ? 14.888 0.116 -3.133 1.00 91.44 181 MET A O 1
ATOM 1470 N N . ASP A 1 182 ? 15.356 0.907 -5.178 1.00 92.50 182 ASP A N 1
ATOM 1471 C CA . ASP A 1 182 ? 16.796 1.089 -4.993 1.00 92.50 182 ASP A CA 1
ATOM 1472 C C . ASP A 1 182 ? 17.233 2.452 -5.564 1.00 92.50 182 ASP A C 1
ATOM 1474 O O . ASP A 1 182 ? 17.821 2.520 -6.647 1.00 92.50 182 ASP A O 1
ATOM 1478 N N . PRO A 1 183 ? 16.929 3.563 -4.866 1.00 91.31 183 PRO A N 1
ATOM 1479 C CA . PRO A 1 183 ? 17.250 4.914 -5.338 1.00 91.31 183 PRO A CA 1
ATOM 1480 C C . PRO A 1 183 ? 18.762 5.181 -5.395 1.00 91.31 183 PRO A C 1
ATOM 1482 O O . PRO A 1 183 ? 19.231 5.998 -6.183 1.00 91.31 183 PRO A O 1
ATOM 1485 N N . GLN A 1 184 ? 19.541 4.496 -4.552 1.00 91.56 184 GLN A N 1
ATOM 1486 C CA . GLN A 1 184 ? 20.994 4.670 -4.458 1.00 91.56 184 GLN A CA 1
ATOM 1487 C C . GLN A 1 184 ? 21.778 3.747 -5.399 1.00 91.56 184 GLN A C 1
ATOM 1489 O O . GLN A 1 184 ? 23.005 3.808 -5.393 1.00 91.56 184 GLN A O 1
ATOM 1494 N N . HIS A 1 185 ? 21.102 2.931 -6.214 1.00 93.06 185 HIS A N 1
ATOM 1495 C CA . HIS A 1 185 ? 21.730 2.003 -7.161 1.00 93.06 185 HIS A CA 1
ATOM 1496 C C . HIS A 1 185 ? 22.705 1.015 -6.499 1.00 93.06 185 HIS A C 1
ATOM 1498 O O . HIS A 1 185 ? 23.737 0.671 -7.077 1.00 93.06 185 HIS A O 1
ATOM 1504 N N . LYS A 1 186 ? 22.407 0.567 -5.276 1.00 92.62 186 LYS A N 1
ATOM 1505 C CA . LYS A 1 186 ? 23.275 -0.342 -4.513 1.00 92.62 186 LYS A CA 1
ATOM 1506 C C . LYS A 1 186 ? 23.101 -1.802 -4.924 1.00 92.62 186 LYS A C 1
ATOM 1508 O O . LYS A 1 186 ? 24.035 -2.587 -4.790 1.00 92.62 186 LYS A O 1
ATOM 1513 N N . GLU A 1 187 ? 21.936 -2.163 -5.453 1.00 92.38 187 GLU A N 1
ATOM 1514 C CA . GLU A 1 187 ? 21.607 -3.550 -5.771 1.00 92.38 187 GLU A CA 1
ATOM 1515 C C . GLU A 1 187 ? 22.102 -3.941 -7.167 1.00 92.38 187 GLU A C 1
ATOM 1517 O O . GLU A 1 187 ? 21.534 -3.554 -8.194 1.00 92.38 187 GLU A O 1
ATOM 1522 N N . ALA A 1 188 ? 23.144 -4.774 -7.219 1.00 92.69 188 ALA A N 1
ATOM 1523 C CA . ALA A 1 188 ? 23.768 -5.209 -8.471 1.00 92.69 188 ALA A CA 1
ATOM 1524 C C . ALA A 1 188 ? 22.774 -5.889 -9.433 1.00 92.69 188 ALA A C 1
ATOM 1526 O O . ALA A 1 188 ? 22.813 -5.656 -10.643 1.00 92.69 188 ALA A O 1
ATOM 1527 N N . GLN A 1 189 ? 21.842 -6.692 -8.905 1.00 91.62 189 GLN A N 1
ATOM 1528 C CA . GLN A 1 189 ? 20.827 -7.364 -9.721 1.00 91.62 189 GLN A CA 1
ATOM 1529 C C . GLN A 1 189 ? 19.843 -6.367 -10.354 1.00 91.62 189 GLN A C 1
ATOM 1531 O O . GLN A 1 189 ? 19.494 -6.515 -11.526 1.00 91.62 189 GLN A O 1
ATOM 1536 N N . LEU A 1 190 ? 19.446 -5.315 -9.626 1.00 94.75 190 LEU A N 1
ATOM 1537 C CA . LEU A 1 190 ? 18.583 -4.258 -10.165 1.00 94.75 190 LEU A CA 1
ATOM 1538 C C . LEU A 1 190 ? 19.333 -3.400 -11.191 1.00 94.75 190 LEU A C 1
ATOM 1540 O O . LEU A 1 190 ? 18.769 -3.051 -12.227 1.00 94.75 190 LEU A O 1
ATOM 1544 N N . ASN A 1 191 ? 20.621 -3.124 -10.971 1.00 94.69 191 ASN A N 1
ATOM 1545 C CA . ASN A 1 191 ? 21.462 -2.423 -11.946 1.00 94.69 191 ASN A CA 1
ATOM 1546 C C . ASN A 1 191 ? 21.587 -3.189 -13.268 1.00 94.69 191 ASN A C 1
ATOM 1548 O O . ASN A 1 191 ? 21.423 -2.590 -14.331 1.00 94.69 191 ASN A O 1
ATOM 1552 N N . LYS A 1 192 ? 21.740 -4.518 -13.222 1.00 92.81 192 LYS A N 1
ATOM 1553 C CA . LYS A 1 192 ? 21.726 -5.357 -14.430 1.00 92.81 192 LYS A CA 1
ATOM 1554 C C . LYS A 1 192 ? 20.414 -5.227 -15.209 1.00 92.81 192 LYS A C 1
ATOM 1556 O O . LYS A 1 192 ? 20.424 -5.139 -16.434 1.00 92.81 192 LYS A O 1
ATOM 1561 N N . VAL A 1 193 ? 19.274 -5.166 -14.518 1.00 94.19 193 VAL A N 1
ATOM 1562 C CA . VAL A 1 193 ? 17.980 -4.915 -15.173 1.00 94.19 193 VAL A CA 1
ATOM 1563 C C . VAL A 1 193 ? 17.964 -3.534 -15.829 1.00 94.19 193 VAL A C 1
ATOM 1565 O O . VAL A 1 193 ? 17.544 -3.423 -16.979 1.00 94.19 193 VAL A O 1
ATOM 1568 N N . ARG A 1 194 ? 18.451 -2.487 -15.149 1.00 94.75 194 ARG A N 1
ATOM 1569 C CA . ARG A 1 194 ? 18.532 -1.124 -15.715 1.00 94.75 194 ARG A CA 1
ATOM 1570 C C . ARG A 1 194 ? 19.347 -1.087 -17.009 1.00 94.75 194 ARG A C 1
ATOM 1572 O O . ARG A 1 194 ? 18.957 -0.400 -17.951 1.00 94.75 194 ARG A O 1
ATOM 1579 N N . GLU A 1 195 ? 20.447 -1.831 -17.073 1.00 93.12 195 GLU A N 1
ATOM 1580 C CA . GLU A 1 195 ? 21.268 -1.958 -18.281 1.00 93.12 195 GLU A CA 1
ATOM 1581 C C . GLU A 1 195 ? 20.529 -2.686 -19.406 1.00 93.12 195 GLU A C 1
ATOM 1583 O O . GLU A 1 195 ? 20.465 -2.179 -20.526 1.00 93.12 195 GLU A O 1
ATOM 1588 N N . LEU A 1 196 ? 19.909 -3.831 -19.105 1.00 92.44 196 LEU A N 1
ATOM 1589 C CA . LEU A 1 196 ? 19.153 -4.619 -20.085 1.00 92.44 196 LEU A CA 1
ATOM 1590 C C . LEU A 1 196 ? 17.976 -3.845 -20.675 1.00 92.44 196 LEU A C 1
ATOM 1592 O O . LEU A 1 196 ? 17.681 -3.970 -21.863 1.00 92.44 196 LEU A O 1
ATOM 1596 N N . LEU A 1 197 ? 17.334 -2.995 -19.873 1.00 93.06 197 LEU A N 1
ATOM 1597 C CA . LEU A 1 197 ? 16.230 -2.161 -20.331 1.00 93.06 197 LEU A CA 1
ATOM 1598 C C . LEU A 1 197 ? 16.630 -1.176 -21.427 1.00 93.06 197 LEU A C 1
ATOM 1600 O O . LEU A 1 197 ? 15.741 -0.683 -22.107 1.00 93.06 197 LEU A O 1
ATOM 1604 N N . ARG A 1 198 ? 17.920 -0.894 -21.650 1.00 89.88 198 ARG A N 1
ATOM 1605 C CA . ARG A 1 198 ? 18.367 -0.079 -22.796 1.00 89.88 198 ARG A CA 1
ATOM 1606 C C . ARG A 1 198 ? 18.078 -0.744 -24.142 1.00 89.88 198 ARG A C 1
ATOM 1608 O O . ARG A 1 198 ? 17.920 -0.037 -25.131 1.00 89.88 198 ARG A O 1
ATOM 1615 N N . TYR A 1 199 ? 17.994 -2.073 -24.164 1.00 91.12 199 TYR A N 1
ATOM 1616 C CA . TYR A 1 199 ? 17.857 -2.870 -25.385 1.00 91.12 199 TYR A CA 1
ATOM 1617 C C . TYR A 1 199 ? 16.612 -3.765 -25.389 1.00 91.12 199 TYR A C 1
ATOM 1619 O O . TYR A 1 199 ? 16.280 -4.349 -26.416 1.00 91.12 199 TYR A O 1
ATOM 1627 N N . ALA A 1 200 ? 15.914 -3.881 -24.257 1.00 92.00 200 ALA A N 1
ATOM 1628 C CA . ALA A 1 200 ? 14.749 -4.738 -24.100 1.00 92.00 200 ALA A CA 1
ATOM 1629 C C . ALA A 1 200 ? 13.551 -3.974 -23.532 1.00 92.00 200 ALA A C 1
ATOM 1631 O O . ALA A 1 200 ? 13.667 -3.187 -22.594 1.00 92.00 200 ALA A O 1
ATOM 1632 N N . TYR A 1 201 ? 12.366 -4.291 -24.045 1.00 92.56 201 TYR A N 1
ATOM 1633 C CA . TYR A 1 201 ? 11.107 -3.786 -23.504 1.00 92.56 201 TYR A CA 1
ATOM 1634 C C . TYR A 1 201 ? 10.520 -4.774 -22.491 1.00 92.56 201 TYR A C 1
ATOM 1636 O O . TYR A 1 201 ? 10.486 -5.977 -22.788 1.00 92.56 201 TYR A O 1
ATOM 1644 N N . PRO A 1 202 ? 10.052 -4.306 -21.321 1.00 94.75 202 PRO A N 1
ATOM 1645 C CA . PRO A 1 202 ? 9.401 -5.162 -20.344 1.00 94.75 202 PRO A CA 1
ATOM 1646 C C . PRO A 1 202 ? 7.973 -5.511 -20.779 1.00 94.75 202 PRO A C 1
ATOM 1648 O O . PRO A 1 202 ? 7.287 -4.718 -21.419 1.00 94.75 202 PRO A O 1
ATOM 1651 N N . LYS A 1 203 ? 7.535 -6.722 -20.432 1.00 93.06 203 LYS A N 1
ATOM 1652 C CA . LYS A 1 203 ? 6.195 -7.251 -20.726 1.00 93.06 203 LYS A CA 1
ATOM 1653 C C . LYS A 1 203 ? 5.320 -7.265 -19.475 1.00 93.06 203 LYS A C 1
ATOM 1655 O O . LYS A 1 203 ? 4.189 -6.793 -19.508 1.00 93.06 203 LYS A O 1
ATOM 1660 N N . ALA A 1 204 ? 5.861 -7.787 -18.379 1.00 93.69 204 ALA A N 1
ATOM 1661 C CA . ALA A 1 204 ? 5.164 -7.932 -17.109 1.00 93.69 204 ALA A CA 1
ATOM 1662 C C . ALA A 1 204 ? 6.158 -7.877 -15.950 1.00 93.69 204 ALA A C 1
ATOM 1664 O O . ALA A 1 204 ? 7.329 -8.239 -16.110 1.00 93.69 204 ALA A O 1
ATOM 1665 N N . VAL A 1 205 ? 5.671 -7.438 -14.793 1.00 96.62 205 VAL A N 1
ATOM 1666 C CA . VAL A 1 205 ? 6.419 -7.433 -13.534 1.00 96.62 205 VAL A CA 1
ATOM 1667 C C . VAL A 1 205 ? 5.534 -8.005 -12.434 1.00 96.62 205 VAL A C 1
ATOM 1669 O O . VAL A 1 205 ? 4.402 -7.550 -12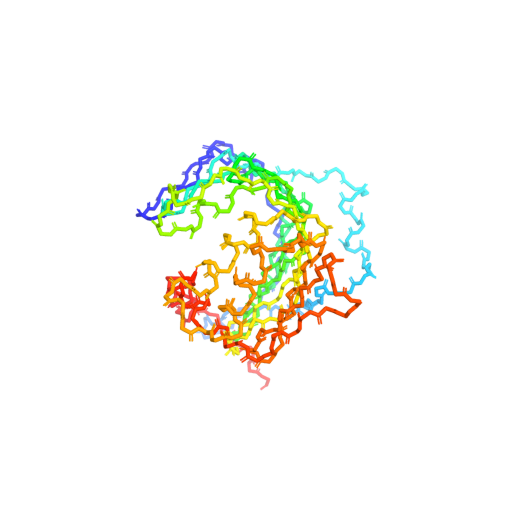.281 1.00 96.62 205 VAL A O 1
ATOM 1672 N N . SER A 1 206 ? 6.057 -8.974 -11.685 1.00 96.62 206 SER A N 1
ATOM 1673 C CA . SER A 1 206 ? 5.466 -9.475 -10.439 1.00 96.62 206 SER A CA 1
ATOM 1674 C C . SER A 1 206 ? 6.404 -9.169 -9.285 1.00 96.62 206 SER A C 1
ATOM 1676 O O . SER A 1 206 ? 7.624 -9.300 -9.420 1.00 96.62 206 SER A O 1
ATOM 1678 N N . ILE A 1 207 ? 5.833 -8.756 -8.164 1.00 96.44 207 ILE A N 1
ATOM 1679 C CA . ILE A 1 207 ? 6.524 -8.585 -6.895 1.00 96.44 207 ILE A CA 1
ATOM 1680 C C . ILE A 1 207 ? 5.849 -9.507 -5.898 1.00 96.44 207 ILE A C 1
ATOM 1682 O O . ILE A 1 207 ? 4.668 -9.329 -5.619 1.00 96.44 207 ILE A O 1
ATOM 1686 N N . ASP A 1 208 ? 6.611 -10.423 -5.326 1.00 96.19 208 ASP A N 1
ATOM 1687 C CA . ASP A 1 208 ? 6.147 -11.372 -4.325 1.00 96.19 208 ASP A CA 1
ATOM 1688 C C . ASP A 1 208 ? 6.857 -11.081 -3.005 1.00 96.19 208 ASP A C 1
ATOM 1690 O O . ASP A 1 208 ? 8.076 -10.909 -2.961 1.00 96.19 208 ASP A O 1
ATOM 1694 N N . MET A 1 209 ? 6.091 -10.973 -1.927 1.00 95.06 209 MET A N 1
ATOM 1695 C CA . MET A 1 209 ? 6.566 -10.607 -0.599 1.00 95.06 209 MET A CA 1
ATOM 1696 C C . MET A 1 209 ? 6.227 -11.717 0.376 1.00 95.06 209 MET A C 1
ATOM 1698 O O . MET A 1 209 ? 5.058 -12.027 0.609 1.00 95.06 209 MET A O 1
ATOM 1702 N N . GLU A 1 210 ? 7.259 -12.298 0.970 1.00 92.25 210 GLU A N 1
ATOM 1703 C CA . GLU A 1 210 ? 7.117 -13.400 1.906 1.00 92.25 210 GLU A CA 1
ATOM 1704 C C . GLU A 1 210 ? 8.247 -13.359 2.930 1.00 92.25 210 GLU A C 1
ATOM 1706 O O . GLU A 1 210 ? 9.403 -13.105 2.598 1.00 92.25 210 GLU A O 1
ATOM 1711 N N . SER A 1 211 ? 7.914 -13.609 4.198 1.00 87.81 211 SER A N 1
ATOM 1712 C CA . SER A 1 211 ? 8.904 -13.736 5.279 1.00 87.81 211 SER A CA 1
ATOM 1713 C C . SER A 1 211 ? 9.886 -12.553 5.396 1.00 87.81 211 SER A C 1
ATOM 1715 O O . SER A 1 211 ? 11.041 -12.733 5.767 1.00 87.81 211 SER A O 1
ATOM 1717 N N . GLY A 1 212 ? 9.435 -11.329 5.087 1.00 87.31 212 GLY A N 1
ATOM 1718 C CA . GLY A 1 212 ? 10.246 -10.104 5.181 1.00 87.31 212 GLY A CA 1
ATOM 1719 C C . GLY A 1 212 ? 11.159 -9.860 3.976 1.00 87.31 212 GLY A C 1
ATOM 1720 O O . GLY A 1 212 ? 11.919 -8.889 3.962 1.00 87.31 212 GLY A O 1
ATOM 1721 N N . LEU A 1 213 ? 11.062 -10.714 2.959 1.00 93.00 213 LEU A N 1
ATOM 1722 C CA . LEU A 1 213 ? 11.818 -10.636 1.722 1.00 93.00 213 LEU A CA 1
ATOM 1723 C C . LEU A 1 213 ? 10.894 -10.324 0.548 1.00 93.00 213 LEU A C 1
ATOM 1725 O O . LEU A 1 213 ? 9.724 -10.702 0.526 1.00 93.00 213 LEU A O 1
ATOM 1729 N N . LEU A 1 214 ? 11.459 -9.646 -0.440 1.00 94.56 214 LEU A N 1
ATOM 1730 C CA . LEU A 1 214 ? 10.839 -9.312 -1.706 1.00 94.56 214 LEU A CA 1
ATOM 1731 C C . LEU A 1 214 ? 11.551 -10.060 -2.828 1.00 94.56 214 LEU A C 1
ATOM 1733 O O . LEU A 1 214 ? 12.776 -10.010 -2.968 1.00 94.56 214 LEU A O 1
ATOM 1737 N N . ASN A 1 215 ? 10.758 -10.713 -3.665 1.00 95.75 215 ASN A N 1
ATOM 1738 C CA . ASN A 1 215 ? 11.178 -11.300 -4.921 1.00 95.75 215 ASN A CA 1
ATOM 1739 C C . ASN A 1 215 ? 10.553 -10.496 -6.063 1.00 95.75 215 ASN A C 1
ATOM 1741 O O . ASN A 1 215 ? 9.367 -10.183 -6.040 1.00 95.75 215 ASN A O 1
ATOM 1745 N N . LEU A 1 216 ? 11.354 -10.148 -7.063 1.00 96.19 216 LEU A N 1
ATOM 1746 C CA . LEU A 1 216 ? 10.936 -9.382 -8.229 1.00 96.19 216 LEU A CA 1
ATOM 1747 C C . LEU A 1 216 ? 11.148 -10.243 -9.474 1.00 96.19 216 LEU A C 1
ATOM 1749 O O . LEU A 1 216 ? 12.272 -10.636 -9.780 1.00 96.19 216 LEU A O 1
ATOM 1753 N N . SER A 1 217 ? 10.070 -10.525 -10.197 1.00 96.56 217 SER A N 1
ATOM 1754 C CA . SER A 1 217 ? 10.088 -11.252 -11.465 1.00 96.56 217 SER A CA 1
ATOM 1755 C C . SER A 1 217 ? 9.781 -10.294 -12.609 1.00 96.56 217 SER A C 1
ATOM 1757 O O . SER A 1 217 ? 8.748 -9.624 -12.609 1.00 96.56 217 SER A O 1
ATOM 1759 N N . ILE A 1 218 ? 10.682 -10.210 -13.588 1.00 96.31 218 ILE A N 1
ATOM 1760 C CA . ILE A 1 218 ? 10.595 -9.271 -14.709 1.00 96.31 218 ILE A CA 1
ATOM 1761 C C . ILE A 1 218 ? 10.648 -10.054 -16.013 1.00 96.31 218 ILE A C 1
ATOM 1763 O O . ILE A 1 218 ? 11.675 -10.625 -16.377 1.00 96.31 218 ILE A O 1
ATOM 1767 N N . SER A 1 219 ? 9.545 -10.032 -16.753 1.00 94.94 219 SER A N 1
ATOM 1768 C CA . SER A 1 219 ? 9.487 -10.606 -18.097 1.00 94.94 219 SER A CA 1
ATOM 1769 C C . SER A 1 219 ? 9.928 -9.567 -19.122 1.00 94.94 219 SER A C 1
ATOM 1771 O O . SER A 1 219 ? 9.334 -8.489 -19.205 1.00 94.94 219 SER A O 1
ATOM 1773 N N . LEU A 1 220 ? 10.946 -9.886 -19.920 1.00 93.69 220 LEU A N 1
ATOM 1774 C CA . LEU A 1 220 ? 11.460 -9.021 -20.985 1.00 93.69 220 LEU A CA 1
ATOM 1775 C C . LEU A 1 220 ? 11.098 -9.569 -22.372 1.00 93.69 220 LEU A C 1
ATOM 1777 O O . LEU A 1 220 ? 10.734 -10.727 -22.542 1.00 93.69 220 LEU A O 1
ATOM 1781 N N . SER A 1 221 ? 11.164 -8.713 -23.388 1.00 91.12 221 SER A N 1
ATOM 1782 C CA . SER A 1 221 ? 10.867 -9.090 -24.778 1.00 91.12 221 SER A CA 1
ATOM 1783 C C . SER A 1 221 ? 11.894 -10.024 -25.404 1.00 91.12 221 SER A C 1
ATOM 1785 O O . SER A 1 221 ? 11.498 -10.869 -26.198 1.00 91.12 221 SER A O 1
ATOM 1787 N N . VAL A 1 222 ? 13.161 -9.885 -25.018 1.00 88.56 222 VAL A N 1
ATOM 1788 C CA . VAL A 1 222 ? 14.314 -10.583 -25.614 1.00 88.56 222 VAL A CA 1
ATOM 1789 C C . VAL A 1 222 ? 14.713 -11.870 -24.883 1.00 88.56 222 VAL A C 1
ATOM 1791 O O . VAL A 1 222 ? 15.672 -12.517 -25.282 1.00 88.56 222 VAL A O 1
ATOM 1794 N N . LEU A 1 223 ? 14.027 -12.213 -23.789 1.00 88.81 223 LEU A N 1
ATOM 1795 C CA . LEU A 1 223 ? 14.313 -13.395 -22.977 1.00 88.81 223 LEU A CA 1
ATOM 1796 C C . LEU A 1 223 ? 13.081 -14.295 -22.932 1.00 88.81 223 LEU A C 1
ATOM 1798 O O . LEU A 1 223 ? 11.974 -13.806 -22.700 1.00 88.81 223 LEU A O 1
ATOM 1802 N N . ASP A 1 224 ? 13.295 -15.601 -23.082 1.00 89.25 224 ASP A N 1
ATOM 1803 C CA . ASP A 1 224 ? 12.232 -16.603 -22.935 1.00 89.25 224 ASP A CA 1
ATOM 1804 C C . ASP A 1 224 ? 11.834 -16.795 -21.467 1.00 89.25 224 ASP A C 1
ATOM 1806 O O . ASP A 1 224 ? 10.672 -17.050 -21.155 1.00 89.25 224 ASP A O 1
ATOM 1810 N N . ASN A 1 225 ? 12.796 -16.617 -20.557 1.00 92.31 225 ASN A N 1
ATOM 1811 C CA . ASN A 1 225 ? 12.599 -16.754 -19.119 1.00 92.31 225 ASN A CA 1
ATOM 1812 C C . ASN A 1 225 ? 12.635 -15.390 -18.414 1.00 92.31 225 ASN A C 1
ATOM 1814 O O . ASN A 1 225 ? 13.453 -14.533 -18.771 1.00 92.31 225 ASN A O 1
ATOM 1818 N N . PRO A 1 226 ? 11.794 -15.178 -17.386 1.00 93.12 226 PRO A N 1
ATOM 1819 C CA . PRO A 1 226 ? 11.828 -13.953 -16.604 1.00 93.12 226 PRO A CA 1
ATOM 1820 C C . PRO A 1 226 ? 13.131 -13.839 -15.808 1.00 93.12 226 PRO A C 1
ATOM 1822 O O . PRO A 1 226 ? 13.680 -14.825 -15.313 1.00 93.12 226 PRO A O 1
ATOM 1825 N N . ILE A 1 227 ? 13.600 -12.606 -15.631 1.00 94.00 227 ILE A N 1
ATOM 1826 C CA . ILE A 1 227 ? 14.671 -12.299 -14.685 1.00 94.00 227 ILE A CA 1
ATOM 1827 C C . ILE A 1 227 ? 14.058 -12.315 -13.293 1.00 94.00 227 ILE A C 1
ATOM 1829 O O . ILE A 1 227 ? 13.137 -11.547 -13.021 1.00 94.00 227 ILE A O 1
ATOM 1833 N N . VAL A 1 228 ? 14.584 -13.168 -12.418 1.00 95.06 228 VAL A N 1
ATOM 1834 C CA . VAL A 1 228 ? 14.123 -13.269 -11.034 1.00 95.06 228 VAL A CA 1
ATOM 1835 C C . VAL A 1 228 ? 15.206 -12.743 -10.105 1.00 95.06 228 VAL A C 1
ATOM 1837 O O . VAL A 1 228 ? 16.296 -13.305 -10.018 1.00 95.06 228 VAL A O 1
ATOM 1840 N N . ILE A 1 229 ? 14.875 -11.671 -9.402 1.00 94.81 229 ILE A N 1
ATOM 1841 C CA . ILE A 1 229 ? 15.671 -11.071 -8.337 1.00 94.81 229 ILE A CA 1
ATOM 1842 C C . ILE A 1 229 ? 15.063 -11.552 -7.028 1.00 94.81 229 ILE A C 1
ATOM 1844 O O . ILE A 1 229 ? 13.855 -11.426 -6.833 1.00 94.81 229 ILE A O 1
ATOM 1848 N N . ARG A 1 230 ? 15.870 -12.159 -6.158 1.00 94.12 230 ARG A N 1
ATOM 1849 C CA . ARG A 1 230 ? 15.375 -12.830 -4.950 1.00 94.12 230 ARG A CA 1
ATOM 1850 C C . ARG A 1 230 ? 15.947 -12.214 -3.690 1.00 94.12 230 ARG A C 1
ATOM 1852 O O . ARG A 1 230 ? 17.105 -11.809 -3.678 1.00 94.12 230 ARG A O 1
ATOM 1859 N N . GLY A 1 231 ? 15.156 -12.249 -2.623 1.00 92.50 231 GLY A N 1
ATOM 1860 C CA . GLY A 1 231 ? 15.649 -11.973 -1.277 1.00 92.50 231 GLY A CA 1
ATOM 1861 C C . GLY A 1 231 ? 15.986 -10.508 -1.012 1.00 92.50 231 GLY A C 1
ATOM 1862 O O . GLY A 1 231 ? 16.832 -10.238 -0.164 1.00 92.50 231 GLY A O 1
ATOM 1863 N N . LEU A 1 232 ? 15.350 -9.562 -1.708 1.00 91.69 232 LEU A N 1
ATOM 1864 C CA . LEU A 1 232 ? 15.525 -8.146 -1.395 1.00 91.69 232 LEU A CA 1
ATOM 1865 C C . LEU A 1 232 ? 14.885 -7.852 -0.028 1.00 91.69 232 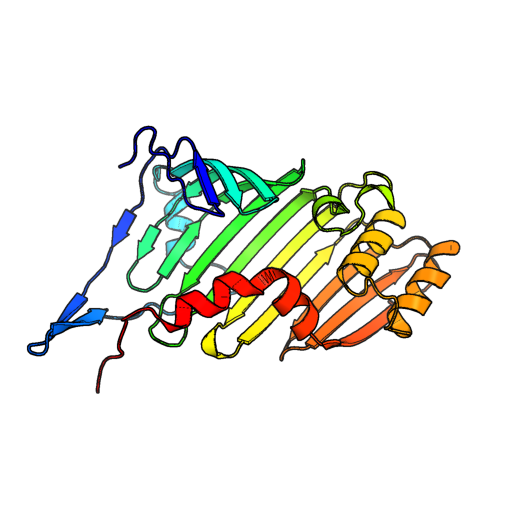LEU A C 1
ATOM 1867 O O . LEU A 1 232 ? 13.712 -8.177 0.166 1.00 91.69 232 LEU A O 1
ATOM 1871 N N . PRO A 1 233 ? 15.601 -7.254 0.936 1.00 90.62 233 PRO A N 1
ATOM 1872 C CA . PRO A 1 233 ? 15.027 -6.964 2.244 1.00 90.62 233 PRO A CA 1
ATOM 1873 C C . PRO A 1 233 ? 13.902 -5.929 2.121 1.00 90.62 233 PRO A C 1
ATOM 1875 O O . PRO A 1 233 ? 14.064 -4.895 1.472 1.00 90.62 233 PRO A O 1
ATOM 1878 N N . LEU A 1 234 ? 12.764 -6.176 2.777 1.00 88.44 234 LEU A N 1
ATOM 1879 C CA . LEU A 1 234 ? 11.638 -5.233 2.794 1.00 88.44 234 LEU A CA 1
ATOM 1880 C C . LEU A 1 234 ? 11.828 -4.074 3.775 1.00 88.44 234 LEU A C 1
ATOM 1882 O O . LEU A 1 234 ? 11.166 -3.048 3.622 1.00 88.44 234 LEU A O 1
ATOM 1886 N N . SER A 1 235 ? 12.726 -4.207 4.756 1.00 84.75 235 SER A N 1
ATOM 1887 C CA . SER A 1 235 ? 12.935 -3.204 5.809 1.00 84.75 235 SER A CA 1
ATOM 1888 C C . SER A 1 235 ? 13.157 -1.785 5.268 1.00 84.75 235 SER A C 1
ATOM 1890 O O . SER A 1 235 ? 12.436 -0.895 5.713 1.00 84.75 235 SER A O 1
ATOM 1892 N N . PRO A 1 236 ? 14.018 -1.544 4.253 1.00 84.06 236 PRO A N 1
ATOM 1893 C CA . PRO A 1 236 ? 14.218 -0.197 3.709 1.00 84.06 236 PRO A CA 1
ATOM 1894 C C . PRO A 1 236 ? 12.951 0.405 3.083 1.00 84.06 236 PRO A C 1
ATOM 1896 O O . PRO A 1 236 ? 12.703 1.607 3.197 1.00 84.06 236 PRO A O 1
ATOM 1899 N N . LEU A 1 237 ? 12.125 -0.423 2.430 1.00 82.50 237 LEU A N 1
ATOM 1900 C CA . LEU A 1 237 ? 10.849 0.010 1.857 1.00 82.50 237 LEU A CA 1
ATOM 1901 C C . LEU A 1 237 ? 9.841 0.333 2.958 1.00 82.50 237 LEU A C 1
ATOM 1903 O O . LEU A 1 237 ? 9.208 1.387 2.926 1.00 82.50 237 LEU A O 1
ATOM 1907 N N . ILE A 1 238 ? 9.718 -0.549 3.950 1.00 81.25 238 ILE A N 1
ATOM 1908 C CA . ILE A 1 238 ? 8.827 -0.348 5.090 1.00 81.25 238 ILE A CA 1
ATOM 1909 C C . ILE A 1 238 ? 9.225 0.938 5.815 1.00 81.25 238 ILE A C 1
ATOM 1911 O O . ILE A 1 238 ? 8.385 1.820 5.967 1.00 81.25 238 ILE A O 1
ATOM 1915 N N . GLU A 1 239 ? 10.488 1.112 6.195 1.00 79.19 239 GLU A N 1
ATOM 1916 C CA . GLU A 1 239 ? 10.978 2.299 6.909 1.00 79.19 239 GLU A CA 1
ATOM 1917 C C . GLU A 1 239 ? 10.675 3.600 6.156 1.00 79.19 239 GLU A C 1
ATOM 1919 O O . GLU A 1 239 ? 10.155 4.548 6.750 1.00 79.19 239 GLU A O 1
ATOM 1924 N N . ARG A 1 240 ? 10.889 3.625 4.833 1.00 77.69 240 ARG A N 1
ATOM 1925 C CA . ARG A 1 240 ? 10.605 4.793 3.985 1.00 77.69 240 ARG A CA 1
ATOM 1926 C C . ARG A 1 240 ? 9.135 5.215 4.016 1.00 77.69 240 ARG A C 1
ATOM 1928 O O . ARG A 1 240 ? 8.850 6.411 3.945 1.00 77.69 240 ARG A O 1
ATOM 1935 N N . PHE A 1 241 ? 8.207 4.261 4.093 1.00 74.19 241 PHE A N 1
ATOM 1936 C CA . PHE A 1 241 ? 6.769 4.532 3.974 1.00 74.19 241 PHE A CA 1
ATOM 1937 C C . PHE A 1 241 ? 5.990 4.468 5.297 1.00 74.19 241 PHE A C 1
ATOM 1939 O O . PHE A 1 241 ? 4.849 4.926 5.338 1.00 74.19 241 PHE A O 1
ATOM 1946 N N . SER A 1 242 ? 6.574 3.948 6.381 1.00 65.56 242 SER A N 1
ATOM 1947 C CA . SER A 1 242 ? 5.829 3.592 7.604 1.00 65.56 242 SER A CA 1
ATOM 1948 C C . SER A 1 242 ? 6.272 4.293 8.896 1.00 65.56 242 SER A C 1
ATOM 1950 O O . SER A 1 242 ? 5.579 4.157 9.908 1.00 65.56 242 SER A O 1
ATOM 1952 N N . PHE A 1 243 ? 7.365 5.073 8.873 1.00 50.62 243 PHE A N 1
ATOM 1953 C CA . PHE A 1 243 ? 8.070 5.554 10.076 1.00 50.62 243 PHE A CA 1
ATOM 1954 C C . PHE A 1 243 ? 7.169 6.185 11.162 1.00 50.62 243 PHE A C 1
ATOM 1956 O O . PHE A 1 243 ? 7.348 5.897 12.343 1.00 50.62 243 PHE A O 1
ATOM 1963 N N . ASP A 1 244 ? 6.139 6.954 10.789 1.00 53.34 244 ASP A N 1
ATOM 1964 C CA . ASP A 1 244 ? 5.282 7.649 11.768 1.00 53.34 244 ASP A CA 1
ATOM 1965 C C . ASP A 1 244 ? 4.025 6.875 12.189 1.00 53.34 244 ASP A C 1
ATOM 1967 O O . ASP A 1 244 ? 3.437 7.168 13.234 1.00 53.34 244 ASP A O 1
ATOM 1971 N N . ALA A 1 245 ? 3.571 5.922 11.370 1.00 56.62 245 ALA A N 1
ATOM 1972 C CA . ALA A 1 245 ? 2.339 5.177 11.625 1.00 56.62 245 ALA A CA 1
ATOM 1973 C C . ALA A 1 245 ? 2.583 4.013 12.594 1.00 56.62 245 ALA A C 1
ATOM 1975 O O . ALA A 1 245 ? 1.775 3.780 13.491 1.00 56.62 245 ALA A O 1
ATOM 1976 N N . LEU A 1 246 ? 3.726 3.329 12.461 1.00 53.12 246 LEU A N 1
ATOM 1977 C CA . LEU A 1 246 ? 4.062 2.166 13.287 1.00 53.12 246 LEU A CA 1
ATOM 1978 C C . LEU A 1 246 ? 4.312 2.534 14.756 1.00 53.12 246 LEU A C 1
ATOM 1980 O O . LEU A 1 246 ? 3.874 1.816 15.644 1.00 53.12 246 LEU A O 1
ATOM 1984 N N . GLN A 1 247 ? 4.945 3.679 15.033 1.00 52.16 247 GLN A N 1
ATOM 1985 C CA . GLN A 1 247 ? 5.308 4.069 16.405 1.00 52.16 247 GLN A CA 1
ATOM 1986 C C . GLN A 1 247 ? 4.122 4.502 17.283 1.00 52.16 247 GLN A C 1
ATOM 1988 O O . GLN A 1 247 ? 4.247 4.566 18.507 1.00 52.16 247 GLN A O 1
ATOM 1993 N N . LYS A 1 248 ? 2.978 4.853 16.682 1.00 55.50 248 LYS A N 1
ATOM 1994 C CA . LYS A 1 248 ? 1.803 5.356 17.416 1.00 55.50 248 LYS A CA 1
ATOM 1995 C C . LYS A 1 248 ? 0.847 4.245 17.849 1.00 55.50 248 LYS A C 1
ATOM 1997 O O . LYS A 1 248 ? 0.115 4.439 18.814 1.00 55.50 248 LYS A O 1
ATOM 2002 N N . ILE A 1 249 ? 0.876 3.100 17.170 1.00 55.00 249 ILE A N 1
ATOM 2003 C CA . ILE A 1 249 ? -0.024 1.968 17.428 1.00 55.00 249 ILE A CA 1
ATOM 2004 C C . ILE A 1 249 ? 0.353 1.233 18.723 1.00 55.00 249 ILE A C 1
ATOM 2006 O O . ILE A 1 249 ? -0.534 0.884 19.498 1.00 55.00 249 ILE A O 1
ATOM 2010 N N . ASP A 1 250 ? 1.648 1.110 19.031 1.00 51.03 250 ASP A N 1
ATOM 2011 C CA . ASP A 1 250 ? 2.150 0.435 20.244 1.00 51.03 250 ASP A CA 1
ATOM 2012 C C . ASP A 1 250 ? 1.733 1.117 21.568 1.00 51.03 250 ASP A C 1
ATOM 2014 O O . ASP A 1 250 ? 1.935 0.561 22.646 1.00 51.03 250 ASP A O 1
ATOM 2018 N N . LYS A 1 251 ? 1.150 2.322 21.512 1.00 52.78 251 LYS A N 1
ATOM 2019 C CA . LYS A 1 251 ? 0.729 3.107 22.686 1.00 52.78 251 LYS A CA 1
ATOM 2020 C C . LYS A 1 251 ? -0.774 3.037 22.981 1.00 52.78 251 LYS A C 1
ATOM 2022 O O . LYS A 1 251 ? -1.240 3.757 23.862 1.00 52.78 251 LYS A O 1
ATOM 2027 N N . LEU A 1 252 ? -1.544 2.234 22.245 1.00 51.34 252 LEU A N 1
ATOM 2028 C CA . LEU A 1 252 ? -2.997 2.177 22.415 1.00 51.34 252 LEU A CA 1
ATOM 2029 C C . LEU A 1 252 ? -3.406 1.232 23.563 1.00 51.34 252 LEU A C 1
ATOM 2031 O O . LEU A 1 252 ? -2.927 0.098 23.622 1.00 51.34 252 LEU A O 1
ATOM 2035 N N . PRO A 1 253 ? -4.298 1.671 24.472 1.00 46.19 253 PRO A N 1
ATOM 2036 C CA . PRO A 1 253 ? -4.667 0.926 25.674 1.00 46.19 253 PRO A CA 1
ATOM 2037 C C . PRO A 1 253 ? -5.734 -0.140 25.375 1.00 46.19 253 PRO A C 1
ATOM 2039 O O . PRO A 1 253 ? -6.876 -0.013 25.800 1.00 46.19 253 PRO A O 1
ATOM 2042 N N . LEU A 1 254 ? -5.384 -1.192 24.631 1.00 54.81 254 LEU A N 1
ATOM 2043 C CA . LEU A 1 254 ? -6.255 -2.360 24.441 1.00 54.81 254 LEU A CA 1
ATOM 2044 C C . LEU A 1 254 ? -5.562 -3.610 24.996 1.00 54.81 254 LEU A C 1
ATOM 2046 O O . LEU A 1 254 ? -4.526 -4.049 24.486 1.00 54.81 254 LEU A O 1
ATOM 2050 N N . THR A 1 255 ? -6.110 -4.165 26.077 1.00 47.84 255 THR A N 1
ATOM 2051 C CA . THR A 1 255 ? -5.597 -5.359 26.763 1.00 47.84 255 THR A CA 1
ATOM 2052 C C . THR A 1 255 ? -6.359 -6.620 26.343 1.00 47.84 255 THR A C 1
ATOM 2054 O O . THR A 1 255 ? -7.444 -6.571 25.772 1.00 47.84 255 THR A O 1
ATOM 2057 N N . LYS A 1 256 ? -5.722 -7.779 26.539 1.00 49.25 256 LYS A N 1
ATOM 2058 C CA . LYS A 1 256 ? -6.235 -9.101 26.151 1.00 49.25 256 LYS A CA 1
ATOM 2059 C C . LYS A 1 256 ? -7.015 -9.709 27.320 1.00 49.25 256 LYS A C 1
ATOM 2061 O O . LYS A 1 256 ? -6.584 -9.533 28.457 1.00 49.25 256 LYS A O 1
ATOM 2066 N N . GLU A 1 257 ? -8.071 -10.475 27.033 1.00 43.91 257 GLU A N 1
ATOM 2067 C CA . GLU A 1 257 ? -8.699 -11.380 28.005 1.00 43.91 257 GLU A CA 1
ATOM 2068 C C . GLU A 1 257 ? -7.631 -12.245 28.693 1.00 43.91 257 GLU A C 1
ATOM 2070 O O . GLU A 1 257 ? -6.838 -12.929 28.029 1.00 43.91 257 GLU A O 1
ATOM 2075 N N . GLN A 1 258 ? -7.598 -12.203 30.025 1.00 36.50 258 GLN A N 1
ATOM 2076 C CA . GLN A 1 258 ? -6.971 -13.255 30.812 1.00 36.50 258 GLN A CA 1
ATOM 2077 C C . GLN A 1 258 ? -7.950 -14.431 30.829 1.00 36.50 258 GLN A C 1
ATOM 2079 O O . GLN A 1 258 ? -9.084 -14.282 31.277 1.00 36.50 258 GLN A O 1
ATOM 2084 N N . LYS A 1 259 ? -7.517 -15.557 30.255 1.00 36.22 259 LYS A N 1
ATOM 2085 C CA . LYS A 1 259 ? -8.176 -16.852 30.444 1.00 36.22 259 LYS A CA 1
ATOM 2086 C C . LYS A 1 259 ? -8.052 -17.302 31.891 1.00 36.22 259 LYS A C 1
ATOM 2088 O O . LYS A 1 259 ? -6.964 -17.059 32.462 1.00 36.22 259 LYS A O 1
#

pLDDT: mean 85.7, std 13.69, range [36.22, 97.12]

Secondary structure (DSSP, 8-state):
-EEEEEEE-SSEEEEEEEE--EEE--EEE-TTS-EEESS-PPP-TT----HHHHHHHHTTPPPEEEEEEEETTEEEEEEEEE-EEETTEEEEEEEEEEETTEEEEEEEEEE--TT--EEEEEEEEEEEEGGGGSS-GGGS---EEEEEEEEEEETTTTEEEEEEEEEE--HHHHHHHHHHH-TT---HHHHHHHHHTTT--EEEEEEEEETTEEEEEEEESS-SS-EEEEEEESHHHHHHHHHHHHHHHTT---PPPP-

Radius of gyration: 20.54 Å; chains: 1; bounding box: 52×36×63 Å

Organism: NCBI:txid652676